Protein AF-A0AA50E2T8-F1 (afdb_monomer_lite)

Secondary structure (DSSP, 8-state):
-GGGT-HHHHHHHTTS---TTHHHHHHHHHHHHHHHTT--HHHHTT--HHHHHHHHHHHHHHHHHHHHHTT-HHHHHHHHHHHHHHHHHHHHHTSTTEEEEEETTEEEEEETTS-TTS-----HHHIIIIIIHHSEEEEEETTEEEEEE------HHHHHHHHHHHSS-EEEETTEEE-HHHHHHHTTTSTHHHHHHHHHHHHHHHSTTGGG-TTSHHHHHHHHHHHHHHHTT-HHHHHHHHHHHHHHHHHHHHHH--

pLDDT: mean 87.33, std 7.83, range [62.88, 97.5]

Foldseek 3Di:
DLQLLPLVVVLVVLPPDDAPCSVVLNVLSVVSVCLLVLNCVVVVVPDDPLRNLLSLLLSLLLNLSNCLVVLVVLVNLLSLLSNLLSLLLVLQVVDDQWDWDDDDPDIDIDGPLDPSPDDDDDLVLCSLPPCQAVQWDWDDDDPDIDIDGDPHQPDPCSVVLNCQAHVQNQDLDPVGGGHSSVCNVCCPVDPVVVVSSVSLQVQQVPDPNRCCPCPRSSNVSSVSSCVSCVSSVSNVVSVVSSVVSVVSSVVSVVSVVD

Radius of gyration: 20.12 Å; chains: 1; bounding box: 50×41×66 Å

Structure (mmCIF, N/CA/C/O backbone):
data_AF-A0AA50E2T8-F1
#
_entry.id   AF-A0AA50E2T8-F1
#
loop_
_atom_site.group_PDB
_atom_site.id
_atom_site.type_symbol
_atom_site.label_atom_id
_atom_site.label_alt_id
_atom_site.label_comp_id
_atom_site.label_asym_id
_atom_site.label_entity_id
_atom_site.label_seq_id
_atom_site.pdbx_PDB_ins_code
_atom_site.Cartn_x
_atom_site.Cartn_y
_atom_site.Cartn_z
_atom_site.occupancy
_atom_site.B_iso_or_equiv
_atom_site.auth_seq_id
_atom_site.auth_comp_id
_atom_site.auth_asym_id
_atom_site.auth_atom_id
_atom_site.pdbx_PDB_model_num
ATOM 1 N N . MET A 1 1 ? 12.833 -5.559 -19.425 1.00 76.12 1 MET A N 1
ATOM 2 C CA . MET A 1 1 ? 13.339 -5.120 -18.103 1.00 76.12 1 MET A CA 1
ATOM 3 C C . MET A 1 1 ? 12.551 -3.951 -17.541 1.00 76.12 1 MET A C 1
ATOM 5 O O . MET A 1 1 ? 11.931 -4.124 -16.504 1.00 76.12 1 MET A O 1
ATOM 9 N N . LEU A 1 2 ? 12.465 -2.813 -18.243 1.00 84.00 2 LEU A N 1
ATOM 10 C CA . LEU A 1 2 ? 11.704 -1.644 -17.766 1.00 84.00 2 LEU A CA 1
ATOM 11 C C . LEU A 1 2 ? 10.212 -1.933 -17.521 1.00 84.00 2 LEU A C 1
ATOM 13 O O . LEU A 1 2 ? 9.651 -1.453 -16.544 1.00 84.00 2 LEU A O 1
ATOM 17 N N . ASP A 1 3 ? 9.580 -2.762 -18.360 1.00 81.88 3 ASP A N 1
ATOM 18 C CA . ASP A 1 3 ? 8.183 -3.192 -18.166 1.00 81.88 3 ASP A CA 1
ATOM 19 C C . ASP A 1 3 ? 7.969 -4.118 -16.968 1.00 81.88 3 ASP A C 1
ATOM 21 O O . ASP A 1 3 ? 6.882 -4.132 -16.395 1.00 81.88 3 ASP A O 1
ATOM 25 N N . LEU A 1 4 ? 9.015 -4.855 -16.587 1.00 82.06 4 LEU A N 1
ATOM 26 C CA . LEU A 1 4 ? 9.057 -5.702 -15.392 1.00 82.06 4 LEU A CA 1
ATOM 27 C C . LEU A 1 4 ? 9.566 -4.930 -14.167 1.00 82.06 4 LEU A C 1
ATOM 29 O O . LEU A 1 4 ? 9.683 -5.502 -13.086 1.00 82.06 4 LEU A O 1
ATOM 33 N N . GLN A 1 5 ? 9.887 -3.645 -14.358 1.00 87.25 5 GLN A N 1
ATOM 34 C CA . GLN A 1 5 ? 10.481 -2.757 -13.369 1.00 87.25 5 GLN A CA 1
ATOM 35 C C . GLN A 1 5 ? 11.765 -3.317 -12.729 1.00 87.25 5 GLN A C 1
ATOM 37 O O . GLN A 1 5 ? 12.056 -3.094 -11.557 1.00 87.25 5 GLN A O 1
ATOM 42 N N . ASP A 1 6 ? 12.540 -4.054 -13.524 1.00 86.12 6 ASP A N 1
ATOM 43 C CA . ASP A 1 6 ? 13.889 -4.495 -13.181 1.00 86.12 6 ASP A CA 1
ATOM 44 C C . ASP A 1 6 ? 14.887 -3.405 -13.595 1.00 86.12 6 ASP A C 1
ATOM 46 O O . ASP A 1 6 ? 15.447 -3.422 -14.697 1.00 86.12 6 ASP A O 1
ATOM 50 N N . PHE A 1 7 ? 15.004 -2.381 -12.747 1.00 89.81 7 PHE A N 1
ATOM 51 C CA . PHE A 1 7 ? 15.829 -1.206 -13.020 1.00 89.81 7 PHE A CA 1
ATOM 52 C C . PHE A 1 7 ? 17.310 -1.451 -12.747 1.00 89.81 7 PHE A C 1
ATOM 54 O O . PHE A 1 7 ? 18.137 -0.932 -13.495 1.00 89.81 7 PHE A O 1
ATOM 61 N N . SER A 1 8 ? 17.647 -2.273 -11.749 1.00 85.56 8 SER A N 1
ATOM 62 C CA . SER A 1 8 ? 19.020 -2.708 -11.489 1.00 85.56 8 SER A CA 1
ATOM 63 C C . SER A 1 8 ? 19.620 -3.417 -12.698 1.00 85.56 8 SER A C 1
ATOM 65 O O . SER A 1 8 ? 20.685 -3.020 -13.168 1.00 85.56 8 SER A O 1
ATOM 67 N N . GLY A 1 9 ? 18.912 -4.394 -13.268 1.00 84.75 9 GLY A N 1
ATOM 68 C CA . GLY A 1 9 ? 19.420 -5.101 -14.433 1.00 84.75 9 GLY A CA 1
ATOM 69 C C . GLY A 1 9 ? 19.368 -4.240 -15.705 1.00 84.75 9 GLY A C 1
ATOM 70 O O . GLY A 1 9 ? 20.274 -4.300 -16.533 1.00 84.75 9 GLY A O 1
ATOM 71 N N . ALA A 1 10 ? 18.367 -3.357 -15.851 1.00 86.75 10 ALA A N 1
ATOM 72 C CA . ALA A 1 10 ? 18.354 -2.397 -16.959 1.00 86.75 10 ALA A CA 1
ATOM 73 C C . ALA A 1 10 ? 19.560 -1.446 -16.891 1.00 86.75 10 ALA A C 1
ATOM 75 O O . ALA A 1 10 ? 20.127 -1.092 -17.921 1.00 86.75 10 ALA A O 1
ATOM 76 N N . ARG A 1 11 ? 19.978 -1.057 -15.681 1.00 86.06 11 ARG A N 1
ATOM 77 C CA . ARG A 1 11 ? 21.158 -0.221 -15.459 1.00 86.06 11 ARG A CA 1
ATOM 78 C C . ARG A 1 11 ? 22.437 -0.943 -15.873 1.00 86.06 11 ARG A C 1
ATOM 80 O O . ARG A 1 11 ? 23.248 -0.318 -16.551 1.00 86.06 11 ARG A O 1
ATOM 87 N N . GLU A 1 12 ? 22.591 -2.219 -15.523 1.00 85.50 12 GLU A N 1
ATOM 88 C CA . GLU A 1 12 ? 23.728 -3.051 -15.950 1.00 85.50 12 GLU A CA 1
ATOM 89 C C . GLU A 1 12 ? 23.822 -3.138 -17.475 1.00 85.50 12 GLU A C 1
ATOM 91 O O . GLU A 1 12 ? 24.867 -2.848 -18.038 1.00 85.50 12 GLU A O 1
ATOM 96 N N . LEU A 1 13 ? 22.715 -3.384 -18.180 1.00 82.94 13 LEU A N 1
ATOM 97 C CA . LEU A 1 13 ? 22.743 -3.405 -19.650 1.00 82.94 13 LEU A CA 1
ATOM 98 C C . LEU A 1 13 ? 23.108 -2.051 -20.284 1.00 82.94 13 LEU A C 1
ATOM 100 O O . LEU A 1 13 ? 23.542 -2.005 -21.431 1.00 82.94 13 LEU A O 1
ATOM 104 N N . THR A 1 14 ? 22.937 -0.948 -19.550 1.00 79.50 14 THR A N 1
ATOM 105 C CA . THR A 1 14 ? 23.297 0.405 -20.006 1.00 79.50 14 THR A CA 1
ATOM 106 C C . THR A 1 14 ? 24.683 0.869 -19.535 1.00 79.50 14 THR A C 1
ATOM 108 O O . THR A 1 14 ? 25.066 2.013 -19.814 1.00 79.50 14 THR A O 1
ATOM 111 N N . SER A 1 15 ? 25.445 0.040 -18.802 1.00 71.38 15 SER A N 1
ATOM 112 C CA . SER A 1 15 ? 26.781 0.403 -18.294 1.00 71.38 15 SER A CA 1
ATOM 113 C C . SER A 1 15 ? 27.840 0.459 -19.395 1.00 71.38 15 SER A C 1
ATOM 115 O O . SER A 1 15 ? 28.727 1.315 -19.341 1.00 71.38 15 SER A O 1
ATOM 117 N N . ASP A 1 16 ? 27.682 -0.369 -20.425 1.00 66.06 16 ASP A N 1
ATOM 118 C CA . ASP A 1 16 ? 28.717 -0.598 -21.442 1.00 66.06 16 ASP A CA 1
ATOM 119 C C . ASP A 1 16 ? 28.392 0.074 -22.785 1.00 66.06 16 ASP A C 1
ATOM 121 O O . ASP A 1 16 ? 29.196 0.086 -23.713 1.00 66.06 16 ASP A O 1
ATOM 125 N N . THR A 1 17 ? 27.212 0.681 -22.894 1.00 65.69 17 THR A N 1
ATOM 126 C CA . THR A 1 17 ? 26.735 1.333 -24.116 1.00 65.69 17 THR A CA 1
ATOM 127 C C . THR A 1 17 ? 26.997 2.839 -24.126 1.00 65.69 17 THR A C 1
ATOM 129 O O . THR A 1 17 ? 26.544 3.567 -23.237 1.00 65.69 17 THR A O 1
ATOM 132 N N . ALA A 1 18 ? 27.663 3.321 -25.178 1.00 63.72 18 ALA A N 1
ATOM 133 C CA . ALA A 1 18 ? 27.900 4.740 -25.434 1.00 63.72 18 ALA A CA 1
ATOM 134 C C . ALA A 1 18 ? 26.710 5.382 -26.176 1.00 63.72 18 ALA A C 1
ATOM 136 O O . ALA A 1 18 ? 26.754 5.585 -27.386 1.00 63.72 18 ALA A O 1
ATOM 137 N N . PHE A 1 19 ? 25.638 5.705 -25.447 1.00 74.25 19 PHE A N 1
ATOM 138 C CA . PHE A 1 19 ? 24.556 6.564 -25.950 1.00 74.25 19 PHE A CA 1
ATOM 139 C C . PHE A 1 19 ? 24.736 7.997 -25.435 1.00 74.25 19 PHE A C 1
ATOM 141 O O . PHE A 1 19 ? 25.175 8.201 -24.300 1.00 74.25 19 PHE A O 1
ATOM 148 N N . SER A 1 20 ? 24.337 8.997 -26.223 1.00 74.56 20 SER A N 1
ATOM 149 C CA . SER A 1 20 ? 24.435 10.426 -25.868 1.00 74.56 20 SER A CA 1
ATOM 150 C C . SER A 1 20 ? 23.719 10.782 -24.555 1.00 74.56 20 SER A C 1
ATOM 152 O O . SER A 1 20 ? 24.146 11.682 -23.836 1.00 74.56 20 SER A O 1
ATOM 154 N N . ASN A 1 21 ? 22.680 10.021 -24.194 1.00 82.00 21 ASN A N 1
ATOM 155 C CA . ASN A 1 21 ? 21.866 10.227 -22.992 1.00 82.00 21 ASN A CA 1
ATOM 156 C C . ASN A 1 21 ? 22.203 9.270 -21.831 1.00 82.00 21 ASN A C 1
ATOM 158 O O . ASN A 1 21 ? 21.451 9.201 -20.855 1.00 82.00 21 ASN A O 1
ATOM 162 N N . ALA A 1 22 ? 23.311 8.522 -21.902 1.00 82.81 22 ALA A N 1
ATOM 163 C CA . ALA A 1 22 ? 23.619 7.454 -20.944 1.00 82.81 22 ALA A CA 1
ATOM 164 C C . ALA A 1 22 ? 23.662 7.932 -19.479 1.00 82.81 22 ALA A C 1
ATOM 166 O O . ALA A 1 22 ? 23.156 7.247 -18.590 1.00 82.81 22 ALA A O 1
ATOM 167 N N . GLN A 1 23 ? 24.209 9.123 -19.207 1.00 85.38 23 GLN A N 1
ATOM 168 C CA . GLN A 1 23 ? 24.274 9.664 -17.844 1.00 85.38 23 GLN A CA 1
ATOM 169 C C . GLN A 1 23 ? 22.881 9.957 -17.263 1.00 85.38 23 GLN A C 1
ATOM 171 O O . GLN A 1 23 ? 22.611 9.617 -16.110 1.00 85.38 23 GLN A O 1
ATOM 176 N N . TYR A 1 24 ? 21.991 10.555 -18.063 1.00 88.31 24 TYR A N 1
ATOM 177 C CA . TYR A 1 24 ? 20.605 10.816 -17.670 1.00 88.31 24 TYR A CA 1
ATOM 178 C C . TYR A 1 24 ? 19.859 9.506 -17.390 1.00 88.31 24 TYR A C 1
ATOM 180 O O . TYR A 1 24 ? 19.285 9.345 -16.313 1.00 88.31 24 TYR A O 1
ATOM 188 N N . ILE A 1 25 ? 19.947 8.540 -18.312 1.00 89.12 25 ILE A N 1
ATOM 189 C CA . ILE A 1 25 ? 19.294 7.230 -18.186 1.00 89.12 25 ILE A CA 1
ATOM 190 C C . ILE A 1 25 ? 19.742 6.524 -16.901 1.00 89.12 25 ILE A C 1
ATOM 192 O O . ILE A 1 25 ? 18.902 6.080 -16.121 1.00 89.12 25 ILE A O 1
ATOM 196 N N . ARG A 1 26 ? 21.050 6.477 -16.621 1.00 87.69 26 ARG A N 1
ATOM 197 C CA . ARG A 1 26 ? 21.583 5.845 -15.401 1.00 87.69 26 ARG A CA 1
ATOM 198 C C . ARG A 1 26 ? 21.097 6.527 -14.125 1.00 87.69 26 ARG A C 1
ATOM 200 O O . ARG A 1 26 ? 20.788 5.840 -13.152 1.00 87.69 26 ARG A O 1
ATOM 207 N N . LYS A 1 27 ? 21.019 7.862 -14.115 1.00 88.94 27 LYS A N 1
ATOM 208 C CA . LYS A 1 27 ? 20.514 8.623 -12.965 1.00 88.94 27 LYS A CA 1
ATOM 209 C C . LYS A 1 27 ? 19.047 8.292 -12.683 1.00 88.94 27 LYS A C 1
ATOM 211 O O . LYS A 1 27 ? 18.705 8.005 -11.537 1.00 88.94 27 LYS A O 1
ATOM 216 N N . GLU A 1 28 ? 18.203 8.281 -13.711 1.00 90.50 28 GLU A N 1
ATOM 217 C CA . GLU A 1 28 ? 16.782 7.964 -13.547 1.00 90.50 28 GLU A CA 1
ATOM 218 C C . GLU A 1 28 ? 16.556 6.489 -13.190 1.00 90.50 28 GLU A C 1
ATOM 220 O O . GLU A 1 28 ? 15.756 6.198 -12.302 1.00 90.50 28 GLU A O 1
ATOM 225 N N . LEU A 1 29 ? 17.311 5.557 -13.783 1.00 91.00 29 LEU A N 1
ATOM 226 C CA . LEU A 1 29 ? 17.267 4.142 -13.397 1.00 91.00 29 LEU A CA 1
ATOM 227 C C . LEU A 1 29 ? 17.648 3.940 -11.928 1.00 91.00 29 LEU A C 1
ATOM 229 O O . LEU A 1 29 ? 16.935 3.242 -11.216 1.00 91.00 29 LEU A O 1
ATOM 233 N N . ASN A 1 30 ? 18.703 4.605 -11.444 1.00 89.19 30 ASN A N 1
ATOM 234 C CA . ASN A 1 30 ? 19.078 4.577 -10.025 1.00 89.19 30 ASN A CA 1
ATOM 235 C C . ASN A 1 30 ? 17.959 5.091 -9.115 1.00 89.19 30 ASN A C 1
ATOM 237 O O . ASN A 1 30 ? 17.724 4.529 -8.047 1.00 89.19 30 ASN A O 1
ATOM 241 N N . LYS A 1 31 ? 17.276 6.164 -9.519 1.00 88.88 31 LYS A N 1
ATOM 242 C CA . LYS A 1 31 ? 16.167 6.728 -8.749 1.00 88.88 31 LYS A CA 1
ATOM 243 C C . LYS A 1 31 ? 14.988 5.754 -8.675 1.00 88.88 31 LYS A C 1
ATOM 245 O O . LYS A 1 31 ? 14.458 5.520 -7.592 1.00 88.88 31 LYS A O 1
ATOM 250 N N . LEU A 1 32 ? 14.591 5.175 -9.808 1.00 90.50 32 LEU A N 1
ATOM 251 C CA . LEU A 1 32 ? 13.479 4.223 -9.877 1.00 90.50 32 LEU A CA 1
ATOM 252 C C . LEU A 1 32 ? 13.782 2.911 -9.134 1.00 90.50 32 LEU A C 1
ATOM 254 O O . LEU A 1 32 ? 12.894 2.367 -8.480 1.00 90.50 32 LEU A O 1
ATOM 258 N N . ASP A 1 33 ? 15.029 2.439 -9.180 1.00 88.31 33 ASP A N 1
ATOM 259 C CA . ASP A 1 33 ? 15.495 1.256 -8.446 1.00 88.31 33 ASP A CA 1
ATOM 260 C C . ASP A 1 33 ? 15.377 1.437 -6.922 1.00 88.31 33 ASP A C 1
ATOM 262 O O . ASP A 1 33 ? 14.824 0.587 -6.215 1.00 88.31 33 ASP A O 1
ATOM 266 N N . LYS A 1 34 ? 15.801 2.603 -6.414 1.00 87.06 34 LYS A N 1
ATOM 267 C CA . LYS A 1 34 ? 15.654 2.967 -4.996 1.00 87.06 34 LYS A CA 1
ATOM 268 C C . LYS A 1 34 ? 14.191 3.061 -4.575 1.00 87.06 34 LYS A C 1
ATOM 270 O O . LYS A 1 34 ? 13.836 2.547 -3.515 1.00 87.06 34 LYS A O 1
ATOM 275 N N . LEU A 1 35 ? 13.344 3.666 -5.414 1.00 87.62 35 LEU A N 1
ATOM 276 C CA . LEU A 1 35 ? 11.904 3.771 -5.168 1.00 87.62 35 LEU A CA 1
ATOM 277 C C . LEU A 1 35 ? 11.258 2.390 -5.024 1.00 87.62 35 LEU A C 1
ATOM 279 O O . LEU A 1 35 ? 10.590 2.142 -4.026 1.00 87.62 35 LEU A O 1
ATOM 283 N N . ILE A 1 36 ? 11.492 1.470 -5.966 1.00 85.25 36 ILE A N 1
ATOM 284 C CA . ILE A 1 36 ? 10.937 0.105 -5.889 1.00 85.25 36 ILE A CA 1
ATOM 285 C C . ILE A 1 36 ? 11.483 -0.680 -4.704 1.00 85.25 36 ILE A C 1
ATOM 287 O O . ILE A 1 36 ? 10.759 -1.468 -4.105 1.00 85.25 36 ILE A O 1
ATOM 291 N N . SER A 1 37 ? 12.724 -0.421 -4.311 1.00 81.25 37 SER A N 1
ATOM 292 C CA . SER A 1 37 ? 13.311 -1.002 -3.103 1.00 81.25 37 SER A CA 1
ATOM 293 C C . SER A 1 37 ? 12.806 -0.345 -1.808 1.00 81.25 37 SER A C 1
ATOM 295 O O . SER A 1 37 ? 13.305 -0.663 -0.731 1.00 81.25 37 SER A O 1
ATOM 297 N N . PHE A 1 38 ? 11.845 0.587 -1.887 1.00 80.12 38 PHE A N 1
ATOM 298 C CA . PHE A 1 38 ? 11.333 1.388 -0.767 1.00 80.12 38 PHE A CA 1
ATOM 299 C C . PHE A 1 38 ? 12.426 2.146 0.008 1.00 80.12 38 PHE A C 1
ATOM 301 O O . PHE A 1 38 ? 12.237 2.533 1.167 1.00 80.12 38 PHE A O 1
ATOM 308 N N . ASN A 1 39 ? 13.562 2.406 -0.643 1.00 79.25 39 ASN A N 1
ATOM 309 C CA . ASN A 1 39 ? 14.670 3.159 -0.085 1.00 79.25 39 ASN A CA 1
ATOM 310 C C . ASN A 1 39 ? 14.476 4.651 -0.374 1.00 79.25 39 ASN A C 1
ATOM 312 O O . ASN A 1 39 ? 14.967 5.192 -1.363 1.00 79.25 39 ASN A O 1
ATOM 316 N N . LEU A 1 40 ? 13.708 5.306 0.496 1.00 74.06 40 LEU A N 1
ATOM 317 C CA . LEU A 1 40 ? 13.336 6.709 0.326 1.00 74.06 40 LEU A CA 1
ATOM 318 C C . LEU A 1 40 ? 14.346 7.698 0.911 1.00 74.06 40 LEU A C 1
ATOM 320 O O . LEU A 1 40 ? 14.105 8.889 0.795 1.00 74.06 40 LEU A O 1
ATOM 324 N N . THR A 1 41 ? 15.440 7.262 1.544 1.00 70.81 41 THR A N 1
ATOM 325 C CA . THR A 1 41 ? 16.343 8.144 2.318 1.00 70.81 41 THR A CA 1
ATOM 326 C C . THR A 1 41 ? 16.791 9.390 1.557 1.00 70.81 41 THR A C 1
ATOM 328 O O . THR A 1 41 ? 16.764 10.479 2.112 1.00 70.81 41 THR A O 1
ATOM 331 N N . GLU A 1 42 ? 17.093 9.262 0.269 1.00 63.41 42 GLU A N 1
ATOM 332 C CA . GLU A 1 42 ? 17.528 10.383 -0.574 1.00 63.41 42 GLU A CA 1
ATOM 333 C C . GLU A 1 42 ? 16.400 11.326 -1.011 1.00 63.41 42 GLU A C 1
ATOM 335 O O . GLU A 1 42 ? 16.670 12.441 -1.437 1.00 63.41 42 GLU A O 1
ATOM 340 N N . ILE A 1 43 ? 15.146 10.883 -0.923 1.00 65.31 43 ILE A N 1
ATOM 341 C CA . ILE A 1 43 ? 13.952 11.662 -1.287 1.00 65.31 43 ILE A CA 1
ATOM 342 C C . ILE A 1 43 ? 13.285 12.230 -0.021 1.00 65.31 43 ILE A C 1
ATOM 344 O O . ILE A 1 43 ? 12.583 13.231 -0.082 1.00 65.31 43 ILE A O 1
ATOM 348 N N . LYS A 1 44 ? 13.530 11.619 1.147 1.00 67.31 44 LYS A N 1
ATOM 349 C CA . LYS A 1 44 ? 12.941 12.004 2.437 1.00 67.31 44 LYS A CA 1
ATOM 350 C C . LYS A 1 44 ? 13.281 13.427 2.864 1.00 67.31 44 LYS A C 1
ATOM 352 O O . LYS A 1 44 ? 12.446 14.055 3.499 1.00 67.31 44 LYS A O 1
ATOM 357 N N . HIS A 1 45 ? 14.481 13.913 2.548 1.00 62.88 45 HIS A N 1
ATOM 358 C CA . HIS A 1 45 ? 14.945 15.224 3.010 1.00 62.88 45 HIS A CA 1
ATOM 359 C C . HIS A 1 45 ? 14.065 16.387 2.529 1.00 62.88 45 HIS A C 1
ATOM 361 O O . HIS A 1 45 ? 13.998 17.402 3.216 1.00 62.88 45 HIS A O 1
ATOM 367 N N . ASP A 1 46 ? 13.345 16.204 1.418 1.00 76.81 46 ASP A N 1
ATOM 368 C CA . ASP A 1 46 ? 12.499 17.234 0.810 1.00 76.81 46 ASP A CA 1
ATOM 369 C C . ASP A 1 46 ? 10.993 16.993 1.026 1.00 76.81 46 ASP A C 1
ATOM 371 O O . ASP A 1 46 ? 10.178 17.736 0.485 1.00 76.81 46 ASP A O 1
ATOM 375 N N . LEU A 1 47 ? 10.603 15.948 1.769 1.00 83.88 47 LEU A N 1
ATOM 376 C CA . LEU A 1 47 ? 9.202 15.544 1.925 1.00 83.88 47 LEU A CA 1
ATOM 377 C C . LEU A 1 47 ? 8.758 15.567 3.388 1.00 83.88 47 LEU A C 1
ATOM 379 O O . LEU A 1 47 ? 9.378 14.944 4.256 1.00 83.88 47 LEU A O 1
ATOM 383 N N . SER A 1 48 ? 7.605 16.185 3.638 1.00 88.06 48 SER A N 1
ATOM 384 C CA . SER A 1 48 ? 6.868 16.029 4.896 1.00 88.06 48 SER A CA 1
ATOM 385 C C . SER A 1 48 ? 6.495 14.561 5.151 1.00 88.06 48 SER A C 1
ATOM 387 O O . SER A 1 48 ? 6.458 13.741 4.229 1.00 88.06 48 SER A O 1
ATOM 389 N N . LEU A 1 49 ? 6.190 14.201 6.404 1.00 87.06 49 LEU A N 1
ATOM 390 C CA . LEU A 1 49 ? 5.782 12.831 6.745 1.00 87.06 49 LEU A CA 1
ATOM 391 C C . LEU A 1 49 ? 4.563 12.376 5.932 1.00 87.06 49 LEU A C 1
ATOM 393 O O . LEU A 1 49 ? 4.565 11.261 5.409 1.00 87.06 49 LEU A O 1
ATOM 397 N N . ASP A 1 50 ? 3.572 13.249 5.752 1.00 88.44 50 ASP A N 1
ATOM 398 C CA . ASP A 1 50 ? 2.397 12.950 4.932 1.00 88.44 50 ASP A CA 1
ATOM 399 C C . ASP A 1 50 ? 2.769 12.675 3.474 1.00 88.44 50 ASP A C 1
ATOM 401 O O . ASP A 1 50 ? 2.311 11.693 2.884 1.00 88.44 50 ASP A O 1
ATOM 405 N N . GLU A 1 51 ? 3.666 13.471 2.893 1.00 90.25 51 GLU A N 1
ATOM 406 C CA . GLU A 1 51 ? 4.148 13.226 1.535 1.00 90.25 51 GLU A CA 1
ATOM 407 C C . GLU A 1 51 ? 4.932 11.917 1.427 1.00 90.25 51 GLU A C 1
ATOM 409 O O . GLU A 1 51 ? 4.758 11.192 0.448 1.00 90.25 51 GLU A O 1
ATOM 414 N N . GLN A 1 52 ? 5.749 11.568 2.426 1.00 89.44 52 GLN A N 1
ATOM 415 C CA . GLN A 1 52 ? 6.458 10.283 2.465 1.00 89.44 52 GLN A CA 1
ATOM 416 C C . GLN A 1 52 ? 5.487 9.096 2.527 1.00 89.44 52 GLN A C 1
ATOM 418 O O . GLN A 1 52 ? 5.734 8.051 1.919 1.00 89.44 52 GLN A O 1
ATOM 423 N N . ILE A 1 53 ? 4.376 9.240 3.248 1.00 90.19 53 ILE A N 1
ATOM 424 C CA . ILE A 1 53 ? 3.329 8.220 3.348 1.00 90.19 53 ILE A CA 1
ATOM 425 C C . ILE A 1 53 ? 2.615 8.046 2.010 1.00 90.19 53 ILE A C 1
ATOM 427 O O . ILE A 1 53 ? 2.483 6.919 1.524 1.00 90.19 53 ILE A O 1
ATOM 431 N N . ILE A 1 54 ? 2.219 9.152 1.380 1.00 93.88 54 ILE A N 1
ATOM 432 C CA . ILE A 1 54 ? 1.608 9.150 0.047 1.00 93.88 54 ILE A CA 1
ATOM 433 C C . ILE A 1 54 ? 2.566 8.523 -0.974 1.00 93.88 54 ILE A C 1
ATOM 435 O O . ILE A 1 54 ? 2.143 7.690 -1.778 1.00 93.88 54 ILE A O 1
ATOM 439 N N . GLU A 1 55 ? 3.860 8.853 -0.910 1.00 93.06 55 GLU A N 1
ATOM 440 C CA . GLU A 1 55 ? 4.906 8.271 -1.756 1.00 93.06 55 GLU A CA 1
ATOM 441 C C . GLU A 1 55 ? 4.961 6.742 -1.588 1.00 93.06 55 GLU A C 1
ATOM 443 O O . GLU A 1 55 ? 4.938 6.006 -2.573 1.00 93.06 55 GLU A O 1
ATOM 448 N N . ARG A 1 56 ? 4.943 6.231 -0.348 1.00 92.62 56 ARG A N 1
ATOM 449 C CA . ARG A 1 56 ? 4.942 4.780 -0.077 1.00 92.62 56 ARG A CA 1
ATOM 450 C C . ARG A 1 56 ? 3.711 4.073 -0.638 1.00 92.62 56 ARG A C 1
ATOM 452 O O . ARG A 1 56 ? 3.847 3.005 -1.234 1.00 92.62 56 ARG A O 1
ATOM 459 N N . ILE A 1 57 ? 2.523 4.653 -0.470 1.00 95.88 57 ILE A N 1
ATOM 460 C CA . ILE A 1 57 ? 1.279 4.095 -1.020 1.00 95.88 57 ILE A CA 1
ATOM 461 C C . ILE A 1 57 ? 1.338 4.090 -2.557 1.00 95.88 57 ILE A C 1
ATOM 463 O O . ILE A 1 57 ? 0.974 3.097 -3.193 1.00 95.88 57 ILE A O 1
ATOM 467 N N . ALA A 1 58 ? 1.839 5.168 -3.164 1.00 95.44 58 ALA A N 1
ATOM 468 C CA . ALA A 1 58 ? 1.989 5.276 -4.611 1.00 95.44 58 ALA A CA 1
ATOM 469 C C . ALA A 1 58 ? 2.971 4.242 -5.171 1.00 95.44 58 ALA A C 1
ATOM 471 O O . ALA A 1 58 ? 2.665 3.591 -6.169 1.00 95.44 58 ALA A O 1
ATOM 472 N N . ILE A 1 59 ? 4.116 4.035 -4.516 1.00 92.88 59 ILE A N 1
ATOM 473 C CA . ILE A 1 59 ? 5.080 3.000 -4.908 1.00 92.88 59 ILE A CA 1
ATOM 474 C C . ILE A 1 59 ? 4.440 1.618 -4.807 1.00 92.88 59 ILE A C 1
ATOM 476 O O . ILE A 1 59 ? 4.599 0.828 -5.734 1.00 92.88 59 ILE A O 1
ATOM 480 N N . ALA A 1 60 ? 3.678 1.317 -3.751 1.00 94.12 60 ALA A N 1
ATOM 481 C CA . ALA A 1 60 ? 2.983 0.034 -3.624 1.00 94.12 60 ALA A CA 1
ATOM 482 C C . ALA A 1 60 ? 2.028 -0.228 -4.801 1.00 94.12 60 ALA A C 1
ATOM 484 O O . ALA A 1 60 ? 2.064 -1.300 -5.405 1.00 94.12 60 ALA A O 1
ATOM 485 N N . LEU A 1 61 ? 1.232 0.774 -5.187 1.00 93.81 61 LEU A N 1
ATOM 486 C CA . LEU A 1 61 ? 0.326 0.675 -6.335 1.00 93.81 61 LEU A CA 1
ATOM 487 C C . LEU A 1 61 ? 1.038 0.640 -7.686 1.00 93.81 61 LEU A C 1
ATOM 489 O O . LEU A 1 61 ? 0.549 0.006 -8.614 1.00 93.81 61 LEU A O 1
ATOM 493 N N . TRP A 1 62 ? 2.151 1.347 -7.837 1.00 92.44 62 TRP A N 1
ATOM 494 C CA . TRP A 1 62 ? 2.890 1.382 -9.095 1.00 92.44 62 TRP A CA 1
ATOM 495 C C . TRP A 1 62 ? 3.728 0.119 -9.312 1.00 92.44 62 TRP A C 1
ATOM 497 O O . TRP A 1 62 ? 3.805 -0.388 -10.432 1.00 92.44 62 TRP A O 1
ATOM 507 N N . SER A 1 63 ? 4.355 -0.389 -8.252 1.00 88.69 63 SER A N 1
ATOM 508 C CA . SER A 1 63 ? 5.254 -1.548 -8.298 1.00 88.69 63 SER A CA 1
ATOM 509 C C . SER A 1 63 ? 4.523 -2.890 -8.360 1.00 88.69 63 SER A C 1
ATOM 511 O O . SER A 1 63 ? 5.139 -3.914 -8.660 1.00 88.69 63 SER A O 1
ATOM 513 N N . GLU A 1 64 ? 3.206 -2.901 -8.115 1.00 87.12 64 GLU A N 1
ATOM 514 C CA . GLU A 1 64 ? 2.394 -4.120 -8.095 1.00 87.12 64 GLU A CA 1
ATOM 515 C C . GLU A 1 64 ? 2.617 -4.984 -9.341 1.00 87.12 64 GLU A C 1
ATOM 517 O O . GLU A 1 64 ? 2.865 -6.184 -9.223 1.00 87.12 64 GLU A O 1
ATOM 522 N N . LYS A 1 6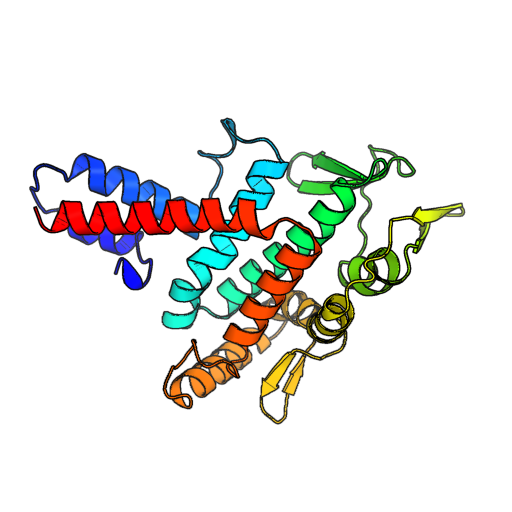5 ? 2.649 -4.368 -10.530 1.00 83.56 65 LYS A N 1
ATOM 523 C CA . LYS A 1 65 ? 2.793 -5.099 -11.789 1.00 83.56 65 LYS A CA 1
ATOM 524 C C . LYS A 1 65 ? 4.126 -5.840 -11.840 1.00 83.56 65 LYS A C 1
ATOM 526 O O . LYS A 1 65 ? 4.151 -7.026 -12.163 1.00 83.56 65 LYS A O 1
ATOM 531 N N . GLY A 1 66 ? 5.220 -5.154 -11.506 1.00 83.75 66 GLY A N 1
ATOM 532 C CA . GLY A 1 66 ? 6.560 -5.727 -11.550 1.00 83.75 66 GLY A CA 1
ATOM 533 C C . GLY A 1 66 ? 6.738 -6.864 -10.550 1.00 83.75 66 GLY A C 1
ATOM 534 O O . GLY A 1 66 ? 7.368 -7.865 -10.879 1.00 83.75 66 GLY A O 1
ATOM 535 N N . TYR A 1 67 ? 6.179 -6.768 -9.341 1.00 84.50 67 TYR A N 1
ATOM 536 C CA . TYR A 1 67 ? 6.265 -7.876 -8.386 1.00 84.50 67 TYR A CA 1
ATOM 537 C C . TYR A 1 67 ? 5.445 -9.093 -8.820 1.00 84.50 67 TYR A C 1
ATOM 539 O O . TYR A 1 67 ? 5.961 -10.211 -8.801 1.00 84.50 67 TYR A O 1
ATOM 547 N N . ARG A 1 68 ? 4.194 -8.878 -9.243 1.00 83.38 68 ARG A N 1
ATOM 548 C CA . ARG A 1 68 ? 3.279 -9.965 -9.615 1.00 83.38 68 ARG A CA 1
ATOM 549 C C . ARG A 1 68 ? 3.743 -10.711 -10.864 1.00 83.38 68 ARG A C 1
ATOM 551 O O . ARG A 1 68 ? 3.685 -11.930 -10.901 1.00 83.38 68 ARG A O 1
ATOM 558 N N . GLN A 1 69 ? 4.278 -10.000 -11.859 1.00 81.88 69 GLN A N 1
ATOM 559 C CA . GLN A 1 69 ? 4.827 -10.630 -13.068 1.00 81.88 69 GLN A CA 1
ATOM 560 C C . GLN A 1 69 ? 6.134 -11.399 -12.825 1.00 81.88 69 GLN A C 1
ATOM 562 O O . GLN A 1 69 ? 6.494 -12.245 -13.637 1.00 81.88 69 GLN A O 1
ATOM 567 N N . ARG A 1 70 ? 6.852 -11.115 -11.730 1.00 82.38 70 ARG A N 1
ATOM 568 C CA . ARG A 1 70 ? 8.094 -11.811 -11.349 1.00 82.38 70 ARG A CA 1
ATOM 569 C C . ARG A 1 70 ? 7.872 -12.911 -10.302 1.00 82.38 70 ARG A C 1
ATOM 571 O O . ARG A 1 70 ? 8.854 -13.404 -9.750 1.00 82.38 70 ARG A O 1
ATOM 578 N N . GLY A 1 71 ? 6.618 -13.233 -9.971 1.00 80.50 71 GLY A N 1
ATOM 579 C CA . GLY A 1 71 ? 6.286 -14.220 -8.936 1.00 80.50 71 GLY A CA 1
ATOM 580 C C . GLY A 1 71 ? 6.779 -13.831 -7.537 1.00 80.50 71 GLY A C 1
ATOM 581 O O . GLY A 1 71 ? 7.027 -14.685 -6.698 1.00 80.50 71 GLY A O 1
ATOM 582 N N . LYS A 1 72 ? 6.989 -12.535 -7.263 1.00 85.38 72 LYS A N 1
ATOM 583 C CA . LYS A 1 72 ? 7.484 -12.038 -5.965 1.00 85.38 72 LYS A CA 1
ATOM 584 C C . LYS A 1 72 ? 6.317 -11.695 -5.036 1.00 85.38 72 LYS A C 1
ATOM 586 O O . LYS A 1 72 ? 6.197 -10.561 -4.562 1.00 85.38 72 LYS A O 1
ATOM 591 N N . TRP A 1 73 ? 5.430 -12.665 -4.821 1.00 87.31 73 TRP A N 1
ATOM 592 C CA . TRP A 1 73 ? 4.143 -12.451 -4.159 1.00 87.31 73 TRP A CA 1
ATOM 593 C C . TRP A 1 73 ? 4.281 -12.111 -2.680 1.00 87.31 73 TRP A C 1
ATOM 595 O O . TRP A 1 73 ? 3.635 -11.162 -2.245 1.00 87.31 73 TRP A O 1
ATOM 605 N N . MET A 1 74 ? 5.156 -12.780 -1.923 1.00 86.88 74 MET A N 1
ATOM 606 C CA . MET A 1 74 ? 5.409 -12.417 -0.521 1.00 86.88 74 MET A CA 1
ATOM 607 C C . MET A 1 74 ? 5.791 -10.935 -0.363 1.00 86.88 74 MET A C 1
ATOM 609 O O . MET A 1 74 ? 5.168 -10.214 0.418 1.00 86.88 74 MET A O 1
ATOM 613 N N . SER A 1 75 ? 6.782 -10.455 -1.125 1.00 85.88 75 SER A N 1
ATOM 614 C CA . SER A 1 75 ? 7.207 -9.048 -1.073 1.00 85.88 75 SER A CA 1
ATOM 615 C C . SER A 1 75 ? 6.065 -8.105 -1.444 1.00 85.88 75 SER A C 1
ATOM 617 O O . SER A 1 75 ? 5.836 -7.109 -0.761 1.00 85.88 75 SER A O 1
ATOM 619 N N . TRP A 1 76 ? 5.305 -8.451 -2.485 1.00 90.25 76 TRP A N 1
ATOM 620 C CA . TRP A 1 76 ? 4.142 -7.678 -2.902 1.00 90.25 76 TRP A CA 1
ATOM 621 C C . TRP A 1 76 ? 3.057 -7.606 -1.822 1.00 90.25 76 TRP A C 1
ATOM 623 O O . TRP A 1 76 ? 2.548 -6.518 -1.554 1.00 90.25 76 TRP A O 1
ATOM 633 N N . ILE A 1 77 ? 2.723 -8.721 -1.165 1.00 90.88 77 ILE A N 1
ATOM 634 C CA . ILE A 1 77 ? 1.716 -8.750 -0.096 1.00 90.88 77 ILE A CA 1
ATOM 635 C C . ILE A 1 77 ? 2.157 -7.860 1.067 1.00 90.88 77 ILE A C 1
ATOM 637 O O . ILE A 1 77 ? 1.353 -7.060 1.544 1.00 90.88 77 ILE A O 1
ATOM 641 N N . THR A 1 78 ? 3.422 -7.941 1.493 1.00 88.50 78 THR A N 1
ATOM 642 C CA . THR A 1 78 ? 3.965 -7.093 2.567 1.00 88.50 78 THR A CA 1
ATOM 643 C C . THR A 1 78 ? 3.862 -5.609 2.214 1.00 88.50 78 THR A C 1
ATOM 645 O O . THR A 1 78 ? 3.387 -4.805 3.020 1.00 88.50 78 THR A O 1
ATOM 648 N N . THR A 1 79 ? 4.230 -5.248 0.986 1.00 90.25 79 THR A N 1
ATOM 649 C CA . THR A 1 79 ? 4.113 -3.882 0.467 1.00 90.25 79 THR A CA 1
ATOM 650 C C . THR A 1 79 ? 2.661 -3.394 0.441 1.00 90.25 79 THR A C 1
ATOM 652 O O . THR A 1 79 ? 2.366 -2.295 0.915 1.00 90.25 79 THR A O 1
ATOM 655 N N . MET A 1 80 ? 1.735 -4.213 -0.062 1.00 93.50 80 MET A N 1
ATOM 656 C CA . MET A 1 80 ? 0.308 -3.886 -0.101 1.00 93.50 80 MET A CA 1
ATOM 657 C C . MET A 1 80 ? -0.282 -3.749 1.302 1.00 93.50 80 MET A C 1
ATOM 659 O O . MET A 1 80 ? -1.053 -2.826 1.552 1.00 93.50 80 MET A O 1
ATOM 663 N N . ALA A 1 81 ? 0.097 -4.628 2.233 1.00 92.00 81 ALA A N 1
ATOM 664 C CA . ALA A 1 81 ? -0.342 -4.562 3.621 1.00 92.00 81 ALA A CA 1
ATOM 665 C C . ALA A 1 81 ? 0.087 -3.242 4.268 1.00 92.00 81 ALA A C 1
ATOM 667 O O . ALA A 1 81 ? -0.754 -2.558 4.842 1.00 92.00 81 ALA A O 1
ATOM 668 N N . GLY A 1 82 ? 1.350 -2.839 4.091 1.00 91.44 82 GLY A N 1
ATOM 669 C CA . GLY A 1 82 ? 1.830 -1.535 4.549 1.00 91.44 82 GLY A CA 1
ATOM 670 C C . GLY A 1 82 ? 1.042 -0.369 3.944 1.00 91.44 82 GLY A C 1
ATOM 671 O O . GLY A 1 82 ? 0.668 0.553 4.663 1.00 91.44 82 GLY A O 1
ATOM 672 N N . ALA A 1 83 ? 0.716 -0.420 2.650 1.00 95.00 83 ALA A N 1
ATOM 673 C CA . ALA A 1 83 ? -0.086 0.619 2.002 1.00 95.00 83 ALA A CA 1
ATOM 674 C C . ALA A 1 83 ? -1.522 0.708 2.552 1.00 95.00 83 ALA A C 1
ATOM 676 O O . ALA A 1 83 ? -2.024 1.813 2.751 1.00 95.00 83 ALA A O 1
ATOM 677 N N . PHE A 1 84 ? -2.170 -0.427 2.844 1.00 95.88 84 PHE A N 1
ATOM 678 C CA . PHE A 1 84 ? -3.482 -0.446 3.502 1.00 95.88 84 PHE A CA 1
ATOM 679 C C . PHE A 1 84 ? -3.441 0.209 4.885 1.00 95.88 84 PHE A C 1
ATOM 681 O O . PHE A 1 84 ? -4.306 1.024 5.207 1.00 95.88 84 PHE A O 1
ATOM 688 N N . GLU A 1 85 ? -2.431 -0.127 5.689 1.00 93.56 85 GLU A N 1
ATOM 689 C CA . GLU A 1 85 ? -2.260 0.438 7.031 1.00 93.56 85 GLU A CA 1
ATOM 690 C C . GLU A 1 85 ? -2.017 1.939 6.987 1.00 93.56 85 GLU A C 1
ATOM 692 O O . GLU A 1 85 ? -2.673 2.698 7.698 1.00 93.56 85 GLU A O 1
ATOM 697 N N . LEU A 1 86 ? -1.113 2.373 6.110 1.00 94.31 86 LEU A N 1
ATOM 698 C CA . LEU A 1 86 ? -0.804 3.780 5.915 1.00 94.31 86 LEU A CA 1
ATOM 699 C C . LEU A 1 86 ? -2.029 4.577 5.459 1.00 94.31 86 LEU A C 1
ATOM 701 O O . LEU A 1 86 ? -2.265 5.657 5.989 1.00 94.31 86 LEU A O 1
ATOM 705 N N . ALA A 1 87 ? -2.844 4.041 4.547 1.00 96.00 87 ALA A N 1
ATOM 706 C CA . ALA A 1 87 ? -4.077 4.696 4.117 1.00 96.00 87 ALA A CA 1
ATOM 707 C C . ALA A 1 87 ? -5.110 4.818 5.255 1.00 96.00 87 ALA A C 1
ATOM 709 O O . ALA A 1 87 ? -5.744 5.863 5.395 1.00 96.00 87 ALA A O 1
ATOM 710 N N . CYS A 1 88 ? -5.258 3.783 6.092 1.00 95.25 88 CYS A N 1
ATOM 711 C CA . CYS A 1 88 ? -6.153 3.823 7.254 1.00 95.25 88 CYS A CA 1
ATOM 712 C C . CYS A 1 88 ? -5.674 4.819 8.320 1.00 95.25 88 CYS A C 1
ATOM 714 O O . CYS A 1 88 ? -6.471 5.583 8.858 1.00 95.25 88 CYS A O 1
ATOM 716 N N . ASN A 1 89 ? -4.374 4.832 8.613 1.00 93.12 89 ASN A N 1
ATOM 717 C CA . ASN A 1 89 ? -3.790 5.750 9.588 1.00 93.12 89 ASN A CA 1
ATOM 718 C C . ASN A 1 89 ? -3.823 7.199 9.091 1.00 93.12 89 ASN A C 1
ATOM 720 O O . ASN A 1 89 ? -4.169 8.091 9.857 1.00 93.12 89 ASN A O 1
ATOM 724 N N . HIS A 1 90 ? -3.540 7.434 7.807 1.00 93.44 90 HIS A N 1
ATOM 725 C CA . HIS A 1 90 ? -3.624 8.772 7.225 1.00 93.44 90 HIS A CA 1
ATOM 726 C C . HIS A 1 90 ? -5.060 9.315 7.260 1.00 93.44 90 HIS A C 1
ATOM 728 O O . HIS A 1 90 ? -5.269 10.498 7.494 1.00 93.44 90 HIS A O 1
ATOM 734 N N . TYR A 1 91 ? -6.080 8.461 7.117 1.00 94.12 91 TYR A N 1
ATOM 735 C CA . TYR A 1 91 ? -7.460 8.900 7.336 1.00 94.12 91 TYR A CA 1
ATOM 736 C C . TYR A 1 91 ? -7.692 9.428 8.760 1.00 94.12 91 TYR A C 1
ATOM 738 O O . TYR A 1 91 ? -8.412 10.410 8.935 1.00 94.12 91 TYR A O 1
ATOM 746 N N . LEU A 1 92 ? -7.081 8.818 9.780 1.00 92.44 92 LEU A N 1
ATOM 747 C CA . LEU A 1 92 ? -7.182 9.325 11.149 1.00 92.44 92 LEU A CA 1
ATOM 748 C C . LEU A 1 92 ? -6.495 10.681 11.297 1.00 92.44 92 LEU A C 1
ATOM 750 O O . LEU A 1 92 ? -7.085 11.554 11.917 1.00 92.44 92 LEU A O 1
ATOM 754 N N . THR A 1 93 ? -5.332 10.899 10.674 1.00 90.62 93 THR A N 1
ATOM 755 C CA . THR A 1 93 ? -4.623 12.193 10.748 1.00 90.62 93 THR A CA 1
ATOM 756 C C . THR A 1 93 ? -5.333 13.339 10.035 1.00 90.62 93 THR A C 1
ATOM 758 O O . THR A 1 93 ? -4.969 14.491 10.228 1.00 90.62 93 THR A O 1
ATOM 761 N N . THR A 1 94 ? -6.374 13.063 9.242 1.00 88.75 94 THR A N 1
ATOM 762 C CA . THR A 1 94 ? -7.284 14.119 8.753 1.00 88.75 94 THR A CA 1
ATOM 763 C C . THR A 1 94 ? -8.256 14.631 9.827 1.00 88.75 94 THR A C 1
ATOM 765 O O . THR A 1 94 ? -9.112 15.464 9.533 1.00 88.75 94 THR A O 1
ATOM 768 N N . GLN A 1 95 ? -8.169 14.113 11.055 1.00 87.50 95 GLN A N 1
ATOM 769 C CA . GLN A 1 95 ? -9.015 14.457 12.195 1.00 87.50 95 GLN A CA 1
ATOM 770 C C . GLN A 1 95 ? -8.155 15.064 13.308 1.00 87.50 95 GLN A C 1
ATOM 772 O O . GLN A 1 95 ? -7.038 14.605 13.538 1.00 87.50 95 GLN A O 1
ATOM 777 N N . ASP A 1 96 ? -8.699 16.055 14.016 1.00 75.12 96 ASP A N 1
ATOM 778 C CA . ASP A 1 96 ? -7.925 16.978 14.862 1.00 75.12 96 ASP A CA 1
ATOM 779 C C . ASP A 1 96 ? -7.108 16.298 15.981 1.00 75.12 96 ASP A C 1
ATOM 781 O O . ASP A 1 96 ? -6.032 16.772 16.332 1.00 75.12 96 ASP A O 1
ATOM 785 N N . ASP A 1 97 ? -7.563 15.152 16.496 1.00 87.56 97 ASP A N 1
ATOM 786 C CA . ASP A 1 97 ? -6.947 14.497 17.660 1.00 87.56 97 ASP A CA 1
ATOM 787 C C . ASP A 1 97 ? -5.775 13.556 17.315 1.00 87.56 97 ASP A C 1
ATOM 789 O O . ASP A 1 97 ? -5.177 12.958 18.218 1.00 87.56 97 ASP A O 1
ATOM 793 N N . TRP A 1 98 ? -5.476 13.341 16.030 1.00 90.00 98 TRP A N 1
ATOM 794 C CA . TRP A 1 98 ? -4.541 12.309 15.570 1.00 90.00 98 TRP A CA 1
ATOM 795 C C . TRP A 1 98 ? -3.394 12.903 14.761 1.00 90.00 98 TRP A C 1
ATOM 797 O O . TRP A 1 98 ? -3.597 13.688 13.841 1.00 90.00 98 TRP A O 1
ATOM 807 N N . PHE A 1 99 ? -2.171 12.469 15.052 1.00 88.69 99 PHE A N 1
ATOM 808 C CA . PHE A 1 99 ? -0.976 13.007 14.405 1.00 88.69 99 PHE A CA 1
ATOM 809 C C . PHE A 1 99 ? 0.087 11.936 14.200 1.00 88.69 99 PHE A C 1
ATOM 811 O O . PHE A 1 99 ? 0.181 10.965 14.951 1.00 88.69 99 PHE A O 1
ATOM 818 N N . TRP A 1 100 ? 0.929 12.124 13.188 1.00 88.06 100 TRP A N 1
ATOM 819 C CA . TRP A 1 100 ? 2.117 11.298 13.022 1.00 88.06 100 TRP A CA 1
ATOM 820 C C . TRP A 1 100 ? 3.146 11.627 14.091 1.00 88.06 100 TRP A C 1
ATOM 822 O O . TRP A 1 100 ? 3.479 12.787 14.331 1.00 88.06 100 TRP A O 1
ATOM 832 N N . GLN A 1 101 ? 3.675 10.583 14.713 1.00 85.81 101 GLN A N 1
ATOM 833 C CA . GLN A 1 101 ? 4.760 10.679 15.663 1.00 85.81 101 GLN A CA 1
ATOM 834 C C . GLN A 1 101 ? 5.960 9.888 15.157 1.00 85.81 101 GLN A C 1
ATOM 836 O O . GLN A 1 101 ? 5.906 8.663 15.017 1.00 85.81 101 GLN A O 1
ATOM 841 N N . GLU A 1 102 ? 7.056 10.601 14.927 1.00 84.44 102 GLU A N 1
ATOM 842 C CA . GLU A 1 102 ? 8.357 10.022 14.623 1.00 84.44 102 GLU A CA 1
ATOM 843 C C . GLU A 1 102 ? 9.181 9.882 15.910 1.00 84.44 102 GLU A C 1
ATOM 845 O O . GLU A 1 102 ? 9.295 10.809 16.713 1.00 84.44 102 GLU A O 1
ATOM 850 N N . LYS A 1 103 ? 9.724 8.685 16.117 1.00 80.56 103 LYS A N 1
ATOM 851 C CA . LYS A 1 103 ? 10.716 8.329 17.137 1.00 80.56 103 LYS A CA 1
ATOM 852 C C . LYS A 1 103 ? 11.865 7.620 16.420 1.00 80.56 103 LYS A C 1
ATOM 854 O O . LYS A 1 103 ? 11.630 7.076 15.348 1.00 80.56 103 LYS A O 1
ATOM 859 N N . GLU A 1 104 ? 13.062 7.591 17.009 1.00 80.94 104 GLU A N 1
ATOM 860 C CA . GLU A 1 104 ? 14.340 7.165 16.390 1.00 80.94 104 GLU A CA 1
ATOM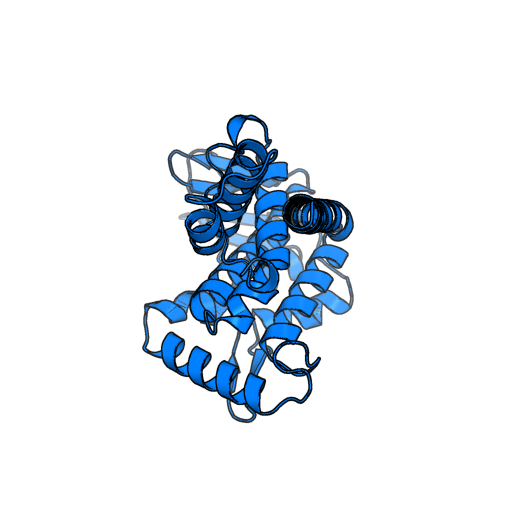 861 C C . GLU A 1 104 ? 14.238 6.247 15.155 1.00 80.94 104 GLU A C 1
ATOM 863 O O . GLU A 1 104 ? 14.713 6.609 14.082 1.00 80.94 104 GLU A O 1
ATOM 868 N N . ILE A 1 105 ? 13.607 5.073 15.292 1.00 78.75 105 ILE A N 1
ATOM 869 C CA . ILE A 1 105 ? 13.455 4.085 14.209 1.00 78.75 105 ILE A CA 1
ATOM 870 C C . ILE A 1 105 ? 11.996 3.805 13.805 1.00 78.75 105 ILE A C 1
ATOM 872 O O . ILE A 1 105 ? 11.746 2.942 12.963 1.00 78.75 105 ILE A O 1
ATOM 876 N N . THR A 1 106 ? 11.016 4.491 14.401 1.00 79.44 106 THR A N 1
ATOM 877 C CA . THR A 1 106 ? 9.583 4.216 14.209 1.00 79.44 106 THR A CA 1
ATOM 878 C C . THR A 1 106 ? 8.787 5.475 13.896 1.00 79.44 106 THR A C 1
ATOM 880 O O . THR A 1 106 ? 8.813 6.432 14.664 1.00 79.44 106 THR A O 1
ATOM 883 N N . VAL A 1 107 ? 7.969 5.418 12.847 1.00 82.44 107 VAL A N 1
ATOM 884 C CA . VAL A 1 107 ? 6.879 6.376 12.618 1.00 82.44 107 VAL A CA 1
ATOM 885 C C . VAL A 1 107 ? 5.568 5.673 12.951 1.00 82.44 107 VAL A C 1
ATOM 887 O O . VAL A 1 107 ? 5.285 4.599 12.421 1.00 82.44 107 VAL A O 1
ATOM 890 N N . SER A 1 108 ? 4.789 6.253 13.857 1.00 83.81 108 SER A N 1
ATOM 891 C CA . SER A 1 108 ? 3.536 5.677 14.352 1.00 83.81 108 SER A CA 1
ATOM 892 C C . SER A 1 108 ? 2.465 6.747 14.515 1.00 83.81 108 SER A C 1
ATOM 894 O O . SER A 1 108 ? 2.760 7.939 14.477 1.00 83.81 108 SER A O 1
ATOM 896 N N . LEU A 1 109 ? 1.216 6.319 14.671 1.00 85.25 109 LEU A N 1
ATOM 897 C CA . LEU A 1 109 ? 0.101 7.223 14.900 1.00 85.25 109 LEU A CA 1
ATOM 898 C C . LEU A 1 109 ? -0.017 7.547 16.398 1.00 85.25 109 LEU A C 1
ATOM 900 O O . LEU A 1 109 ? -0.166 6.640 17.217 1.00 85.25 109 LEU A O 1
ATOM 904 N N . GLY A 1 110 ? 0.040 8.832 16.737 1.00 84.00 110 GLY A N 1
ATOM 905 C CA . GLY A 1 110 ? -0.223 9.370 18.068 1.00 84.00 110 GLY A CA 1
ATOM 906 C C . GLY A 1 110 ? -1.649 9.907 18.199 1.00 84.00 110 GLY A C 1
ATOM 907 O O . GLY A 1 110 ? -2.328 10.169 17.204 1.00 84.00 110 GLY A O 1
ATOM 908 N N . ASN A 1 111 ? -2.097 10.074 19.442 1.00 87.12 111 ASN A N 1
ATOM 909 C CA . ASN A 1 111 ? -3.362 10.720 19.781 1.00 87.12 111 ASN A CA 1
ATOM 910 C C . ASN A 1 111 ? -3.170 11.612 21.012 1.00 87.12 111 ASN A C 1
ATOM 912 O O . ASN A 1 111 ? -2.412 11.246 21.910 1.00 87.12 111 ASN A O 1
ATOM 916 N N . GLU A 1 112 ? -3.857 12.752 21.081 1.00 83.94 112 GLU A N 1
ATOM 917 C CA . GLU A 1 112 ? -3.682 13.730 22.169 1.00 83.94 112 GLU A CA 1
ATOM 918 C C . GLU A 1 112 ? -3.999 13.188 23.571 1.00 83.94 112 GLU A C 1
ATOM 920 O O . GLU A 1 112 ? -3.413 13.628 24.562 1.00 83.94 112 GLU A O 1
ATOM 925 N N . LEU A 1 113 ? -4.890 12.196 23.672 1.00 82.69 113 LEU A N 1
ATOM 926 C CA . LEU A 1 113 ? -5.253 11.565 24.945 1.00 82.69 113 LEU A CA 1
ATOM 927 C C . LEU A 1 113 ? -4.150 10.657 25.502 1.00 82.69 113 LEU A C 1
ATOM 929 O O . LEU A 1 113 ? -4.234 10.195 26.645 1.00 82.69 113 LEU A O 1
ATOM 933 N N . ILE A 1 114 ? -3.128 10.384 24.695 1.00 80.25 114 ILE A N 1
ATOM 934 C CA . ILE A 1 114 ? -2.030 9.487 25.007 1.00 80.25 114 ILE A CA 1
ATOM 935 C C . ILE A 1 114 ? -0.769 10.328 25.143 1.00 80.25 114 ILE A C 1
ATOM 937 O O . ILE A 1 114 ? -0.442 11.145 24.286 1.00 80.25 114 ILE A O 1
ATOM 941 N N . SER A 1 115 ? -0.041 10.128 26.243 1.00 69.88 115 SER A N 1
ATOM 942 C CA . SER A 1 115 ? 1.240 10.806 26.444 1.00 69.88 115 SER A CA 1
ATOM 943 C C . SER A 1 115 ? 2.156 10.565 25.242 1.00 69.88 115 SER A C 1
ATOM 945 O O . SER A 1 115 ? 2.376 9.416 24.859 1.00 69.88 115 SER A O 1
ATOM 947 N N . LYS A 1 116 ? 2.731 11.647 24.700 1.00 69.50 116 LYS A N 1
ATOM 948 C CA . LYS A 1 116 ? 3.697 11.596 23.591 1.00 69.50 116 LYS A CA 1
ATOM 949 C C . LYS A 1 116 ? 4.892 10.687 23.913 1.00 69.50 116 LYS A C 1
ATOM 951 O O . LYS A 1 116 ? 5.462 10.072 23.017 1.00 69.50 116 LYS A O 1
ATOM 956 N N . ASP A 1 117 ? 5.244 10.520 25.182 1.00 66.44 117 ASP A N 1
ATOM 957 C CA . ASP A 1 117 ? 6.371 9.671 25.577 1.00 66.44 117 ASP A CA 1
ATOM 958 C C . ASP A 1 117 ? 6.011 8.179 25.569 1.00 66.44 117 ASP A C 1
ATOM 960 O O . ASP A 1 117 ? 6.880 7.322 25.392 1.00 66.44 117 ASP A O 1
ATOM 964 N N . LYS A 1 118 ? 4.721 7.834 25.661 1.00 70.81 118 LYS A N 1
ATOM 965 C CA . LYS A 1 118 ? 4.273 6.442 25.596 1.00 70.81 118 LYS A CA 1
ATOM 966 C C . LYS A 1 118 ? 4.256 5.944 24.156 1.00 70.81 118 LYS A C 1
ATOM 968 O O . LYS A 1 118 ? 3.842 6.632 23.229 1.00 70.81 118 LYS A O 1
ATOM 973 N N . HIS A 1 119 ? 4.728 4.718 23.954 1.00 66.62 119 HIS A N 1
ATOM 974 C CA . HIS A 1 119 ? 4.417 3.986 22.734 1.00 66.62 119 HIS A CA 1
ATOM 975 C C . HIS A 1 119 ? 3.014 3.420 22.871 1.00 66.62 119 HIS A C 1
ATOM 977 O O . HIS A 1 119 ? 2.756 2.588 23.739 1.00 66.62 119 HIS A O 1
ATOM 983 N N . PHE A 1 120 ? 2.118 3.877 22.010 1.00 74.31 120 PHE A N 1
ATOM 984 C CA . PHE A 1 120 ? 0.795 3.306 21.875 1.00 74.31 120 PHE A CA 1
ATOM 985 C C . PHE A 1 120 ? 0.622 2.749 20.473 1.00 74.31 120 PHE A C 1
ATOM 987 O O . PHE A 1 120 ? 1.062 3.338 19.489 1.00 74.31 120 PHE A O 1
ATOM 994 N N . PHE A 1 121 ? -0.012 1.587 20.399 1.00 78.25 121 PHE A N 1
ATOM 995 C CA . PHE A 1 121 ? -0.263 0.903 19.149 1.00 78.25 121 PHE A CA 1
ATOM 996 C C . PHE A 1 121 ? -1.664 0.306 19.180 1.00 78.25 121 PHE A C 1
ATOM 998 O O . PHE A 1 121 ? -1.986 -0.494 20.059 1.00 78.25 121 PHE A O 1
ATOM 1005 N N . ILE A 1 122 ? -2.483 0.671 18.195 1.00 85.44 122 ILE A N 1
ATOM 1006 C CA . ILE A 1 122 ? -3.731 -0.032 17.907 1.00 85.44 122 ILE A CA 1
ATOM 1007 C C . ILE A 1 122 ? -3.400 -1.105 16.871 1.00 85.44 122 ILE A C 1
ATOM 1009 O O . ILE A 1 122 ? -3.002 -0.754 15.758 1.00 85.44 122 ILE A O 1
ATOM 1013 N N . PRO A 1 123 ? -3.587 -2.401 17.176 1.00 86.88 123 PRO A N 1
ATOM 1014 C CA . PRO A 1 123 ? -3.486 -3.440 16.162 1.00 86.88 123 PRO A CA 1
ATOM 1015 C C . PRO A 1 123 ? -4.387 -3.105 14.977 1.00 86.88 123 PRO A C 1
ATOM 1017 O O . PRO A 1 123 ? -5.565 -2.809 15.179 1.00 86.88 123 PRO A O 1
ATOM 1020 N N . ILE A 1 124 ? -3.866 -3.179 13.748 1.00 88.69 124 ILE A N 1
ATOM 1021 C CA . ILE A 1 124 ? -4.601 -2.695 12.570 1.00 88.69 124 ILE A CA 1
ATOM 1022 C C . ILE A 1 124 ? -6.001 -3.310 12.444 1.00 88.69 124 ILE A C 1
ATOM 1024 O O . ILE A 1 124 ? -6.952 -2.617 12.098 1.00 88.69 124 ILE A O 1
ATOM 1028 N N . GLY A 1 125 ? -6.163 -4.589 12.800 1.00 89.69 125 GLY A N 1
ATOM 1029 C CA . GLY A 1 125 ? -7.473 -5.239 12.812 1.00 89.69 125 GLY A CA 1
ATOM 1030 C C . GLY A 1 125 ? -8.477 -4.500 13.701 1.00 89.69 125 GLY A C 1
ATOM 1031 O O . GLY A 1 125 ? -9.593 -4.241 13.269 1.00 89.69 125 GLY A O 1
ATOM 1032 N N . LYS A 1 126 ? -8.060 -4.063 14.898 1.00 91.31 126 LYS A N 1
ATOM 1033 C CA . LYS A 1 126 ? -8.881 -3.255 15.816 1.00 91.31 126 LYS A CA 1
ATOM 1034 C C . LYS A 1 126 ? -9.078 -1.826 15.327 1.00 91.31 126 LYS A C 1
ATOM 1036 O O . LYS A 1 126 ? -10.160 -1.272 15.507 1.00 91.31 126 LYS A O 1
ATOM 1041 N N . LEU A 1 127 ? -8.076 -1.248 14.673 1.00 92.94 127 LEU A N 1
ATOM 1042 C CA . LEU A 1 127 ? -8.211 0.061 14.044 1.00 92.94 127 LEU A CA 1
ATOM 1043 C C . LEU A 1 127 ? -9.308 0.038 12.970 1.00 92.94 127 LEU A C 1
ATOM 1045 O O . LEU A 1 127 ? -10.188 0.891 12.977 1.00 92.94 127 LEU A O 1
ATOM 1049 N N . VAL A 1 128 ? -9.314 -0.978 12.106 1.00 94.88 128 VAL A N 1
ATOM 1050 C CA . VAL A 1 128 ? -10.305 -1.140 11.033 1.00 94.88 128 VAL A CA 1
ATOM 1051 C C . VAL A 1 128 ? -11.674 -1.559 11.582 1.00 94.88 128 VAL A C 1
ATOM 1053 O O . VAL A 1 128 ? -12.669 -0.883 11.331 1.00 94.88 128 VAL A O 1
ATOM 1056 N N . GLU A 1 129 ? -11.756 -2.648 12.348 1.00 93.88 129 GLU A N 1
ATOM 1057 C CA . GLU A 1 129 ? -13.034 -3.234 12.787 1.00 93.88 129 GLU A CA 1
ATOM 1058 C C . GLU A 1 129 ? -13.721 -2.466 13.914 1.00 93.88 129 GLU A C 1
ATOM 1060 O O . GLU A 1 129 ? -14.935 -2.564 14.057 1.00 93.88 129 GLU A O 1
ATOM 1065 N N . SER A 1 130 ? -12.968 -1.746 14.749 1.00 93.56 130 SER A N 1
ATOM 1066 C CA . SER A 1 130 ? -13.520 -1.041 15.910 1.00 93.56 130 SER A CA 1
ATOM 1067 C C . SER A 1 130 ? -13.479 0.463 15.702 1.00 93.56 130 SER A C 1
ATOM 1069 O O . SER A 1 130 ? -14.530 1.069 15.517 1.00 93.56 130 SER A O 1
ATOM 1071 N N . LEU A 1 131 ? -12.290 1.065 15.646 1.00 94.50 131 LEU A N 1
ATOM 1072 C CA . LEU A 1 131 ? -12.177 2.524 15.618 1.00 94.50 131 LEU A CA 1
ATOM 1073 C C . LEU A 1 131 ? -12.808 3.121 14.351 1.00 94.50 131 LEU A C 1
ATOM 1075 O O . LEU A 1 131 ? -13.763 3.882 14.444 1.00 94.50 131 LEU A O 1
ATOM 1079 N N . LEU A 1 132 ? -12.347 2.724 13.165 1.00 95.69 132 LEU A N 1
ATOM 1080 C CA . LEU A 1 132 ? -12.824 3.284 11.897 1.00 95.69 132 LEU A CA 1
ATOM 1081 C C . LEU A 1 132 ? -14.249 2.847 11.530 1.00 95.69 132 LEU A C 1
ATOM 1083 O O . LEU A 1 132 ? -14.954 3.586 10.843 1.00 95.69 132 LEU A O 1
ATOM 1087 N N . THR A 1 133 ? -14.693 1.674 11.988 1.00 96.12 133 THR A N 1
ATOM 1088 C CA . THR A 1 133 ? -16.045 1.160 11.699 1.00 96.12 133 THR A CA 1
ATOM 1089 C C . THR A 1 133 ? -17.094 1.690 12.677 1.00 96.12 133 THR A C 1
ATOM 1091 O O . THR A 1 133 ? -18.156 2.144 12.250 1.00 96.12 133 THR A O 1
ATOM 1094 N N . SER A 1 134 ? -16.808 1.665 13.979 1.00 94.62 134 SER A N 1
ATOM 1095 C CA . SER A 1 134 ? -17.759 2.049 15.032 1.00 94.62 134 SER A CA 1
ATOM 1096 C C . SER A 1 134 ? -17.592 3.499 15.491 1.00 94.62 134 SER A C 1
ATOM 1098 O O . SER A 1 134 ? -18.522 4.065 16.058 1.00 94.62 134 SER A O 1
ATOM 1100 N N . GLY A 1 135 ? -16.446 4.126 15.211 1.00 94.25 135 GLY A N 1
ATOM 1101 C CA . GLY A 1 135 ? -16.098 5.484 15.645 1.00 94.25 135 GLY A CA 1
ATOM 1102 C C . GLY A 1 135 ? -15.442 5.545 17.025 1.00 94.25 135 GLY A C 1
ATOM 1103 O O . GLY A 1 135 ? -15.128 6.632 17.509 1.00 94.25 135 GLY A O 1
ATOM 1104 N N . GLU A 1 136 ? -15.232 4.397 17.672 1.00 93.75 136 GLU A N 1
ATOM 1105 C CA . GLU A 1 136 ? -14.674 4.327 19.017 1.00 93.75 136 GLU A CA 1
ATOM 1106 C C . GLU A 1 136 ? -13.820 3.078 19.236 1.00 93.75 136 GLU A C 1
ATOM 1108 O O . GLU A 1 136 ? -14.078 1.997 18.701 1.00 93.75 136 GLU A O 1
ATOM 1113 N N . PHE A 1 137 ? -12.786 3.241 20.055 1.00 92.56 137 PHE A N 1
ATOM 1114 C CA . PHE A 1 137 ? -11.950 2.155 20.538 1.00 92.56 137 PHE A CA 1
ATOM 1115 C C . PHE A 1 137 ? -11.532 2.448 21.975 1.00 92.56 137 PHE A C 1
ATOM 1117 O O . PHE A 1 137 ? -10.986 3.510 22.269 1.00 92.56 137 PHE A O 1
ATOM 1124 N N . SER A 1 138 ? -11.795 1.502 22.871 1.00 90.00 138 SER A N 1
ATOM 1125 C CA . SER A 1 138 ? -11.382 1.598 24.265 1.00 90.00 138 SER A CA 1
ATOM 1126 C C . SER A 1 138 ? -10.210 0.664 24.526 1.00 90.00 138 SER A C 1
ATOM 1128 O O . SER A 1 138 ? -10.248 -0.507 24.138 1.00 90.00 138 SER A O 1
ATOM 1130 N N . TYR A 1 139 ? -9.186 1.172 25.206 1.00 86.25 139 TYR A N 1
ATOM 1131 C CA . TYR A 1 139 ? -8.103 0.350 25.725 1.00 86.25 139 TYR A CA 1
ATOM 1132 C C . TYR A 1 139 ? -7.793 0.713 27.175 1.00 86.25 139 TYR A C 1
ATOM 1134 O O . TYR A 1 139 ? -8.026 1.835 27.628 1.00 86.25 139 TYR A O 1
ATOM 1142 N N . LYS A 1 140 ? -7.279 -0.267 27.917 1.00 84.50 140 LYS A N 1
ATOM 1143 C CA . LYS A 1 140 ? -6.836 -0.075 29.297 1.00 84.50 140 LYS A CA 1
ATOM 1144 C C . LYS A 1 140 ? -5.336 0.190 29.319 1.00 84.50 140 LYS A C 1
ATOM 1146 O O . LYS A 1 140 ? -4.567 -0.606 28.785 1.00 84.50 140 LYS A O 1
ATOM 1151 N N . ASP A 1 141 ? -4.946 1.288 29.952 1.00 79.44 141 ASP A N 1
ATOM 1152 C CA . ASP A 1 141 ? -3.565 1.637 30.283 1.00 79.44 141 ASP A CA 1
ATOM 1153 C C . ASP A 1 141 ? -3.441 1.624 31.810 1.00 79.44 141 ASP A C 1
ATOM 1155 O O . ASP A 1 141 ? -3.901 2.546 32.492 1.00 79.44 141 ASP A O 1
ATOM 1159 N N . ASN A 1 142 ? -2.889 0.535 32.354 1.00 81.00 142 ASN A N 1
ATOM 1160 C CA . ASN A 1 142 ? -2.978 0.195 33.777 1.00 81.00 142 ASN A CA 1
ATOM 1161 C C . ASN A 1 142 ? -4.450 0.201 34.249 1.00 81.00 142 ASN A C 1
ATOM 1163 O O . ASN A 1 142 ? -5.278 -0.524 33.693 1.00 81.00 142 ASN A O 1
ATOM 1167 N N . ASP A 1 143 ? -4.792 1.043 35.227 1.00 81.81 143 ASP A N 1
ATOM 1168 C CA . ASP A 1 143 ? -6.147 1.166 35.781 1.00 81.81 143 ASP A CA 1
ATOM 1169 C C . ASP A 1 143 ? -7.014 2.217 35.070 1.00 81.81 143 ASP A C 1
ATOM 1171 O O . ASP A 1 143 ? -8.187 2.394 35.408 1.00 81.81 143 ASP A O 1
ATOM 1175 N N . LYS A 1 144 ? -6.467 2.929 34.076 1.00 83.75 144 LYS A N 1
ATOM 1176 C CA . LYS A 1 144 ? -7.189 3.979 33.353 1.00 83.75 144 LYS A CA 1
ATOM 1177 C C . LYS A 1 144 ? -7.722 3.447 32.027 1.00 83.75 144 LYS A C 1
ATOM 1179 O O . LYS A 1 144 ? -6.967 3.010 31.160 1.00 83.75 144 LYS A O 1
ATOM 1184 N N . GLU A 1 145 ? -9.036 3.527 31.848 1.00 89.00 145 GLU A N 1
ATOM 1185 C CA . GLU A 1 145 ? -9.661 3.333 30.541 1.00 89.00 145 GLU A CA 1
ATOM 1186 C C . GLU A 1 145 ? -9.463 4.599 29.695 1.00 89.00 145 GLU A C 1
ATOM 1188 O O . GLU A 1 145 ? -9.864 5.695 30.096 1.00 89.00 145 GLU A O 1
ATOM 1193 N N . ILE A 1 146 ? -8.843 4.455 28.525 1.00 87.94 146 ILE A N 1
ATOM 1194 C CA . ILE A 1 146 ? -8.698 5.526 27.541 1.00 87.94 146 ILE A CA 1
ATOM 1195 C C . ILE A 1 146 ? -9.609 5.194 26.363 1.00 87.94 146 ILE A C 1
ATOM 1197 O O . ILE A 1 146 ? -9.468 4.159 25.710 1.00 87.94 146 ILE A O 1
ATOM 1201 N N . ARG A 1 147 ? -10.562 6.092 26.102 1.00 90.94 147 ARG A N 1
ATOM 1202 C CA . ARG A 1 147 ? -11.525 5.967 25.006 1.00 90.94 147 ARG A CA 1
ATOM 1203 C C . ARG A 1 147 ? -11.116 6.877 23.865 1.00 90.94 147 ARG A C 1
ATOM 1205 O O . ARG A 1 147 ? -11.255 8.093 23.960 1.00 90.94 147 ARG A O 1
ATOM 1212 N N . LEU A 1 148 ? -10.636 6.264 22.797 1.00 91.38 148 LEU A N 1
ATOM 1213 C CA . LEU A 1 148 ? -10.285 6.937 21.558 1.00 91.38 148 LEU A CA 1
ATOM 1214 C C . LEU A 1 148 ? -11.521 7.040 20.676 1.00 91.38 148 LEU A C 1
ATOM 1216 O O . LEU A 1 148 ? -12.346 6.122 20.636 1.00 91.38 148 LEU A O 1
ATOM 1220 N N . LYS A 1 149 ? -11.638 8.160 19.970 1.00 92.06 149 LYS A N 1
ATOM 1221 C CA . LYS A 1 149 ? -12.759 8.443 19.080 1.00 92.06 149 LYS A CA 1
ATOM 1222 C C . LYS A 1 149 ? -12.257 8.900 17.723 1.00 92.06 149 LYS A C 1
ATOM 1224 O O . LYS A 1 149 ? -11.180 9.481 17.600 1.00 92.06 149 LYS A O 1
ATOM 1229 N N . CYS A 1 150 ? -13.058 8.624 16.707 1.00 93.31 150 CYS A N 1
ATOM 1230 C CA . CYS A 1 150 ? -12.881 9.179 15.378 1.00 93.31 150 CYS A CA 1
ATOM 1231 C C . CYS A 1 150 ? -14.240 9.277 14.678 1.00 93.31 150 CYS A C 1
ATOM 1233 O O . CYS A 1 150 ? -15.229 8.648 15.069 1.00 93.31 150 CYS A O 1
ATOM 1235 N N . ARG A 1 151 ? -14.301 10.033 13.585 1.00 94.12 151 ARG A N 1
ATOM 1236 C CA . ARG A 1 151 ? -15.415 9.928 12.648 1.00 94.12 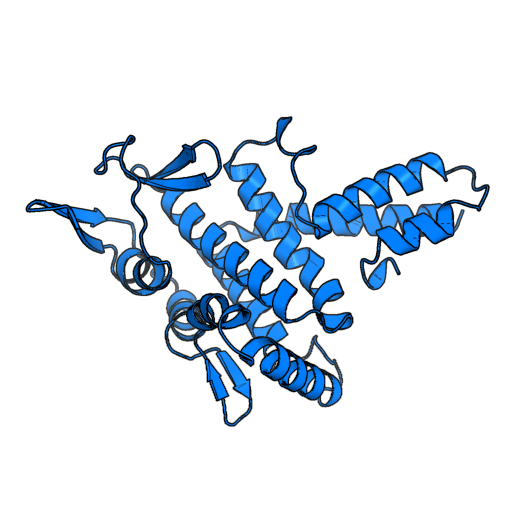151 ARG A CA 1
ATOM 1237 C C . ARG A 1 151 ? -15.396 8.532 12.024 1.00 94.12 151 ARG A C 1
ATOM 1239 O O . ARG A 1 151 ? -14.391 8.124 11.443 1.00 94.12 151 ARG A O 1
ATOM 1246 N N . LYS A 1 152 ? -16.512 7.809 12.138 1.00 94.25 152 LYS A N 1
ATOM 1247 C CA . LYS A 1 152 ? -16.677 6.497 11.503 1.00 94.25 152 LYS A CA 1
ATOM 1248 C C . LYS A 1 152 ? -16.724 6.616 9.980 1.00 94.25 152 LYS A C 1
ATOM 1250 O O . LYS A 1 152 ? -17.338 7.538 9.432 1.00 94.25 152 LYS A O 1
ATOM 1255 N N . ILE A 1 153 ? -16.183 5.621 9.293 1.00 94.75 153 ILE A N 1
ATOM 1256 C CA . ILE A 1 153 ? -16.301 5.493 7.846 1.00 94.75 153 ILE A CA 1
ATOM 1257 C C . ILE A 1 153 ? -17.654 4.852 7.525 1.00 94.75 153 ILE A C 1
ATOM 1259 O O . ILE A 1 153 ? -17.881 3.669 7.755 1.00 94.75 153 ILE A O 1
ATOM 1263 N N . SER A 1 154 ? -18.570 5.647 6.969 1.00 92.00 154 SER A N 1
ATOM 1264 C CA . SER A 1 154 ? -19.928 5.191 6.612 1.00 92.00 154 SER A CA 1
ATOM 1265 C C . SER A 1 154 ? -20.083 4.821 5.131 1.00 92.00 154 SER A C 1
ATOM 1267 O O . SER A 1 154 ? -21.188 4.542 4.673 1.00 92.00 154 SER A O 1
ATOM 1269 N N . HIS A 1 155 ? -18.996 4.848 4.357 1.00 94.19 155 HIS A N 1
ATOM 1270 C CA . HIS A 1 155 ? -19.045 4.614 2.916 1.00 94.19 155 HIS A CA 1
ATOM 1271 C C . HIS A 1 155 ? -19.448 3.158 2.594 1.00 94.19 155 HIS A C 1
ATOM 1273 O O . HIS A 1 155 ? -18.880 2.243 3.187 1.00 94.19 155 HIS A O 1
ATOM 1279 N N . PRO A 1 156 ? -20.335 2.878 1.617 1.00 90.25 156 PRO A N 1
ATOM 1280 C CA . PRO A 1 156 ? -20.808 1.512 1.346 1.00 90.25 156 PRO A CA 1
ATOM 1281 C C . PRO A 1 156 ? -19.693 0.501 1.036 1.00 90.25 156 PRO A C 1
ATOM 1283 O O . PRO A 1 156 ? -19.734 -0.644 1.483 1.00 90.25 156 PRO A O 1
ATOM 1286 N N . LYS A 1 157 ? -18.649 0.934 0.313 1.00 94.69 157 LYS A N 1
ATOM 1287 C CA . LYS A 1 157 ? -17.480 0.088 0.005 1.00 94.69 157 LYS A CA 1
ATOM 1288 C C . LYS A 1 157 ? -16.619 -0.242 1.240 1.00 94.69 157 LYS A C 1
ATOM 1290 O O . LYS A 1 157 ? -15.838 -1.187 1.179 1.00 94.69 157 LYS A O 1
ATOM 1295 N N . TRP A 1 158 ? -16.766 0.482 2.355 1.00 96.25 158 TRP A N 1
ATOM 1296 C CA . TRP A 1 158 ? -15.991 0.244 3.578 1.00 96.25 158 TRP A CA 1
ATOM 1297 C C . TRP A 1 158 ? -16.246 -1.146 4.154 1.00 96.25 158 TRP A C 1
ATOM 1299 O O . TRP A 1 158 ? -15.300 -1.863 4.451 1.00 96.25 158 TRP A O 1
ATOM 1309 N N . LEU A 1 159 ? -17.505 -1.586 4.225 1.00 94.31 159 LEU A N 1
ATOM 1310 C CA . LEU A 1 159 ? -17.829 -2.917 4.749 1.00 94.31 159 LEU A CA 1
ATOM 1311 C C . LEU A 1 159 ? -17.234 -4.038 3.887 1.00 94.31 159 LEU A C 1
ATOM 1313 O O . LEU A 1 159 ? -16.785 -5.052 4.421 1.00 94.31 159 LEU A O 1
ATOM 1317 N N . SER A 1 160 ? -17.164 -3.841 2.565 1.00 95.00 160 SER A N 1
ATOM 1318 C CA . SER A 1 160 ? -16.456 -4.773 1.680 1.00 95.00 160 SER A CA 1
ATOM 1319 C C . SER A 1 160 ? -14.967 -4.832 2.009 1.00 95.00 160 SER A C 1
ATOM 1321 O O . SER A 1 160 ? -14.400 -5.925 2.007 1.00 95.00 160 SER A O 1
ATOM 1323 N N . PHE A 1 161 ? -14.344 -3.685 2.287 1.00 96.75 161 PHE A N 1
ATOM 1324 C CA . PHE A 1 161 ? -12.946 -3.624 2.692 1.00 96.75 161 PHE A CA 1
ATOM 1325 C C . PHE A 1 161 ? -12.726 -4.301 4.049 1.00 96.75 161 PHE A C 1
ATOM 1327 O O . PHE A 1 161 ? -11.850 -5.153 4.154 1.00 96.75 161 PHE A O 1
ATOM 1334 N N . VAL A 1 162 ? -13.556 -4.018 5.058 1.00 96.19 162 VAL A N 1
ATOM 1335 C CA . VAL A 1 162 ? -13.496 -4.674 6.378 1.00 96.19 162 VAL A CA 1
ATOM 1336 C C . VAL A 1 162 ? -13.622 -6.192 6.233 1.00 96.19 162 VAL A C 1
ATOM 1338 O O . VAL A 1 162 ? -12.864 -6.946 6.845 1.00 96.19 162 VAL A O 1
ATOM 1341 N N . TYR A 1 163 ? -14.540 -6.664 5.382 1.00 94.88 163 TYR A N 1
ATOM 1342 C CA . TYR A 1 163 ? -14.701 -8.092 5.131 1.00 94.88 163 TYR A CA 1
ATOM 1343 C C . TYR A 1 163 ? -13.453 -8.717 4.492 1.00 94.88 163 TYR A C 1
ATOM 1345 O O . TYR A 1 163 ? -12.936 -9.723 4.982 1.00 94.88 163 TYR A O 1
ATOM 1353 N N . PHE A 1 164 ? -12.931 -8.093 3.434 1.00 95.31 164 PHE A N 1
ATOM 1354 C CA . PHE A 1 164 ? -11.693 -8.497 2.766 1.00 95.31 164 PHE A CA 1
ATOM 1355 C C . PHE A 1 164 ? -10.490 -8.516 3.721 1.00 95.31 164 PHE A C 1
ATOM 1357 O O . PHE A 1 164 ? -9.753 -9.503 3.796 1.00 95.31 164 PHE A O 1
ATOM 1364 N N . TYR A 1 165 ? -10.302 -7.426 4.458 1.00 94.38 165 TYR A N 1
ATOM 1365 C CA . TYR A 1 165 ? -9.095 -7.163 5.220 1.00 94.38 165 TYR A CA 1
ATOM 1366 C C . TYR A 1 165 ? -9.078 -7.938 6.538 1.00 94.38 165 TYR A C 1
ATOM 1368 O O . TYR A 1 165 ? -8.062 -8.561 6.843 1.00 94.38 165 TYR A O 1
ATOM 1376 N N . CYS A 1 166 ? -10.198 -8.006 7.267 1.00 93.19 166 CYS A N 1
ATOM 1377 C CA . CYS A 1 166 ? -10.252 -8.612 8.603 1.00 93.19 166 CYS A CA 1
ATOM 1378 C C . CYS A 1 166 ? -11.066 -9.917 8.699 1.00 93.19 166 CYS A C 1
ATOM 1380 O O . CYS A 1 166 ? -10.691 -10.800 9.466 1.00 93.19 166 CYS A O 1
ATOM 1382 N N . ASN A 1 167 ? -12.108 -10.121 7.881 1.00 91.44 167 ASN A N 1
ATOM 1383 C CA . ASN A 1 167 ? -13.072 -11.226 8.070 1.00 91.44 167 ASN A CA 1
ATOM 1384 C C . ASN A 1 167 ? -12.979 -12.345 7.029 1.00 91.44 167 ASN A C 1
ATOM 1386 O O . ASN A 1 167 ? -13.984 -12.877 6.556 1.00 91.44 167 ASN A O 1
ATOM 1390 N N . LYS A 1 168 ? -11.756 -12.731 6.673 1.00 90.00 168 LYS A N 1
ATOM 1391 C CA . LYS A 1 168 ? -11.491 -13.809 5.709 1.00 90.00 168 LYS A CA 1
ATOM 1392 C C . LYS A 1 168 ? -12.121 -13.600 4.323 1.00 90.00 168 LYS A C 1
ATOM 1394 O O . LYS A 1 168 ? -12.427 -14.569 3.636 1.00 90.00 168 LYS A O 1
ATOM 1399 N N . GLY A 1 169 ? -12.308 -12.353 3.892 1.00 90.75 169 GLY A N 1
ATOM 1400 C CA . GLY A 1 169 ? -12.898 -12.047 2.590 1.00 90.75 169 GLY A CA 1
ATOM 1401 C C . GLY A 1 169 ? -11.939 -12.167 1.402 1.00 90.75 169 GLY A C 1
ATOM 1402 O O . GLY A 1 169 ? -12.394 -12.134 0.258 1.00 90.75 169 GLY A O 1
ATOM 1403 N N . TRP A 1 170 ? -10.631 -12.333 1.626 1.00 93.88 170 TRP A N 1
ATOM 1404 C CA . TRP A 1 170 ? -9.674 -12.542 0.540 1.00 93.88 170 TRP A CA 1
ATOM 1405 C C . TRP A 1 170 ? -9.662 -14.008 0.097 1.00 93.88 170 TRP A C 1
ATOM 1407 O O . TRP A 1 170 ? -9.035 -14.871 0.714 1.00 93.88 170 TRP A O 1
ATOM 1417 N N . LYS A 1 171 ? -10.392 -14.299 -0.983 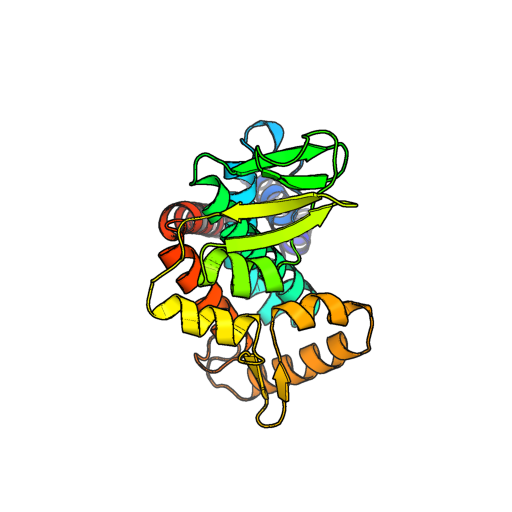1.00 92.38 171 LYS A N 1
ATOM 1418 C CA . LYS A 1 171 ? -10.485 -15.637 -1.583 1.00 92.38 171 LYS A CA 1
ATOM 1419 C C . LYS A 1 171 ? -9.260 -15.912 -2.454 1.00 92.38 171 LYS A C 1
ATOM 1421 O O . LYS A 1 171 ? -9.201 -15.460 -3.594 1.00 92.38 171 LYS A O 1
ATOM 1426 N N . VAL A 1 172 ? -8.292 -16.659 -1.929 1.00 88.19 172 VAL A N 1
ATOM 1427 C CA . VAL A 1 172 ? -7.055 -16.999 -2.660 1.00 88.19 172 VAL A CA 1
ATOM 1428 C C . VAL A 1 172 ? -7.258 -18.242 -3.533 1.00 88.19 172 VAL A C 1
ATOM 1430 O O . VAL A 1 172 ? -6.723 -18.351 -4.634 1.00 88.19 172 VAL A O 1
ATOM 1433 N N . SER A 1 173 ? -8.106 -19.169 -3.084 1.00 85.00 173 SER A N 1
ATOM 1434 C CA . SER A 1 173 ? -8.560 -20.317 -3.873 1.00 85.00 173 SER A CA 1
ATOM 1435 C C . SER A 1 173 ? -9.990 -20.711 -3.495 1.00 85.00 173 SER A C 1
ATOM 1437 O O . SER A 1 173 ? -10.548 -20.201 -2.527 1.00 85.00 173 SER A O 1
ATOM 1439 N N . ASN A 1 174 ? -10.567 -21.685 -4.204 1.00 81.25 174 ASN A N 1
ATOM 1440 C CA . ASN A 1 174 ? -11.908 -22.201 -3.899 1.00 81.25 174 ASN A CA 1
ATOM 1441 C C . ASN A 1 174 ? -12.009 -22.835 -2.499 1.00 81.25 174 ASN A C 1
ATOM 1443 O O . ASN A 1 174 ? -13.107 -22.965 -1.970 1.00 81.25 174 ASN A O 1
ATOM 1447 N N . LYS A 1 175 ? -10.878 -23.244 -1.909 1.00 82.31 175 LYS A N 1
ATOM 1448 C CA . LYS A 1 175 ? -10.809 -23.904 -0.596 1.00 82.31 175 LYS A CA 1
ATOM 1449 C C . LYS A 1 175 ? -10.234 -23.006 0.501 1.00 82.31 175 LYS A C 1
ATOM 1451 O O . LYS A 1 175 ? -10.294 -23.372 1.671 1.00 82.31 175 LYS A O 1
ATOM 1456 N N . HIS A 1 176 ? -9.665 -21.856 0.139 1.00 83.06 176 HIS A N 1
ATOM 1457 C CA . HIS A 1 176 ? -8.911 -21.016 1.065 1.00 83.06 176 HIS A CA 1
ATOM 1458 C C . HIS A 1 176 ? -9.327 -19.553 0.943 1.00 83.06 176 HIS A C 1
ATOM 1460 O O . HIS A 1 176 ? -9.062 -18.898 -0.069 1.00 83.06 176 HIS A O 1
ATOM 1466 N N . SER A 1 177 ? -9.918 -19.053 2.026 1.00 89.56 177 SER A N 1
ATOM 1467 C CA . SER A 1 177 ? -10.224 -17.641 2.223 1.00 89.56 177 SER A CA 1
ATOM 1468 C C . SER A 1 177 ? -9.516 -17.151 3.477 1.00 89.56 177 SER A C 1
ATOM 1470 O O . SER A 1 177 ? -9.572 -17.794 4.530 1.00 89.56 177 SER A O 1
ATOM 1472 N N . LEU A 1 178 ? -8.823 -16.029 3.347 1.00 90.06 178 LEU A N 1
ATOM 1473 C CA . LEU A 1 178 ? -7.925 -15.493 4.357 1.00 90.06 178 LEU A CA 1
ATOM 1474 C C . LEU A 1 178 ? -8.265 -14.039 4.638 1.00 90.06 178 LEU A C 1
ATOM 1476 O O . LEU A 1 178 ? -8.879 -13.351 3.825 1.00 90.06 178 LEU A O 1
ATOM 1480 N N . SER A 1 179 ? -7.923 -13.583 5.836 1.00 89.56 179 SER A N 1
ATOM 1481 C CA . SER A 1 179 ? -7.947 -12.159 6.146 1.00 89.56 179 SER A CA 1
ATOM 1482 C C . SER A 1 179 ? -6.611 -11.588 5.706 1.00 89.56 179 SER A C 1
ATOM 1484 O O . SER A 1 179 ? -5.561 -12.123 6.067 1.00 89.56 179 SER A O 1
ATOM 1486 N N . PHE A 1 180 ? -6.650 -10.519 4.915 1.00 90.62 180 PHE A N 1
ATOM 1487 C CA . PHE A 1 180 ? -5.426 -9.915 4.398 1.00 90.62 180 PHE A CA 1
ATOM 1488 C C . PHE A 1 180 ? -4.517 -9.402 5.530 1.00 90.62 180 PHE A C 1
ATOM 1490 O O . PHE A 1 180 ? -3.298 -9.538 5.445 1.00 90.62 180 PHE A O 1
ATOM 1497 N N . SER A 1 181 ? -5.094 -8.887 6.624 1.00 88.50 181 SER A N 1
ATOM 1498 C CA . SER A 1 181 ? -4.330 -8.437 7.797 1.00 88.50 181 SER A CA 1
ATOM 1499 C C . SER A 1 181 ? -3.616 -9.577 8.532 1.00 88.50 181 SER A C 1
ATOM 1501 O O . SER A 1 181 ? -2.498 -9.386 9.007 1.00 88.50 181 SER A O 1
ATOM 1503 N N . HIS A 1 182 ? -4.209 -10.774 8.579 1.00 83.25 182 HIS A N 1
ATOM 1504 C CA . HIS A 1 182 ? -3.575 -11.956 9.175 1.00 83.25 182 HIS A CA 1
ATOM 1505 C C . HIS A 1 182 ? -2.427 -12.487 8.317 1.00 83.25 182 HIS A C 1
ATOM 1507 O O . HIS A 1 182 ? -1.374 -12.824 8.850 1.00 83.25 182 HIS A O 1
ATOM 1513 N N . VAL A 1 183 ? -2.598 -12.492 6.989 1.00 83.31 183 VAL A N 1
ATOM 1514 C CA . VAL A 1 183 ? -1.570 -12.972 6.054 1.00 83.31 183 VAL A CA 1
ATOM 1515 C C . VAL A 1 183 ? -0.244 -12.265 6.306 1.00 83.31 183 VAL A C 1
ATOM 1517 O O . VAL A 1 183 ? 0.774 -12.936 6.411 1.00 83.31 183 VAL A O 1
ATOM 1520 N N . ARG A 1 184 ? -0.248 -10.937 6.482 1.00 74.69 184 ARG A N 1
ATOM 1521 C CA . ARG A 1 184 ? 0.976 -10.167 6.753 1.00 74.69 184 ARG A CA 1
ATOM 1522 C C . ARG A 1 184 ? 1.779 -10.730 7.929 1.00 74.69 184 ARG A C 1
ATOM 1524 O O . ARG A 1 184 ? 2.998 -10.825 7.837 1.00 74.69 184 ARG A O 1
ATOM 1531 N N . ASN A 1 185 ? 1.102 -11.070 9.021 1.00 71.12 185 ASN A N 1
ATOM 1532 C CA . ASN A 1 185 ? 1.763 -11.550 10.230 1.00 71.12 185 ASN A CA 1
ATOM 1533 C C . ASN A 1 185 ? 2.271 -12.991 10.053 1.00 71.12 185 ASN A C 1
ATOM 1535 O O . ASN A 1 185 ? 3.326 -13.329 10.574 1.00 71.12 185 ASN A O 1
ATOM 1539 N N . ASP A 1 186 ? 1.582 -13.812 9.259 1.00 79.00 186 ASP A N 1
ATOM 1540 C CA . ASP A 1 186 ? 1.906 -15.236 9.111 1.00 79.00 186 ASP A CA 1
ATOM 1541 C C . ASP A 1 186 ? 2.893 -15.544 7.971 1.00 79.00 186 ASP A C 1
ATOM 1543 O O . ASP A 1 186 ? 3.459 -16.642 7.937 1.00 79.00 186 ASP A O 1
ATOM 1547 N N . LEU A 1 187 ? 3.141 -14.586 7.064 1.00 78.00 187 LEU A N 1
ATOM 1548 C CA . LEU A 1 187 ? 4.027 -14.751 5.900 1.00 78.00 187 LEU A CA 1
ATOM 1549 C C . LEU A 1 187 ? 5.443 -15.208 6.273 1.00 78.00 187 LEU A C 1
ATOM 1551 O O . LEU A 1 187 ? 6.015 -16.023 5.557 1.00 78.00 187 LEU A O 1
ATOM 1555 N N . TYR A 1 188 ? 5.997 -14.699 7.377 1.00 64.06 188 TYR A N 1
ATOM 1556 C CA . TYR A 1 188 ? 7.362 -15.018 7.821 1.00 64.06 188 TYR A CA 1
ATOM 1557 C C . TYR A 1 188 ? 7.421 -16.102 8.897 1.00 64.06 188 TYR A C 1
ATOM 1559 O O . TYR A 1 188 ? 8.471 -16.700 9.119 1.00 64.06 188 TYR A O 1
ATOM 1567 N N . HIS A 1 189 ? 6.308 -16.350 9.586 1.00 67.06 189 HIS A N 1
ATOM 1568 C CA . HIS A 1 189 ? 6.258 -17.271 10.721 1.00 67.06 189 HIS A CA 1
ATOM 1569 C C . HIS A 1 189 ? 5.795 -18.678 10.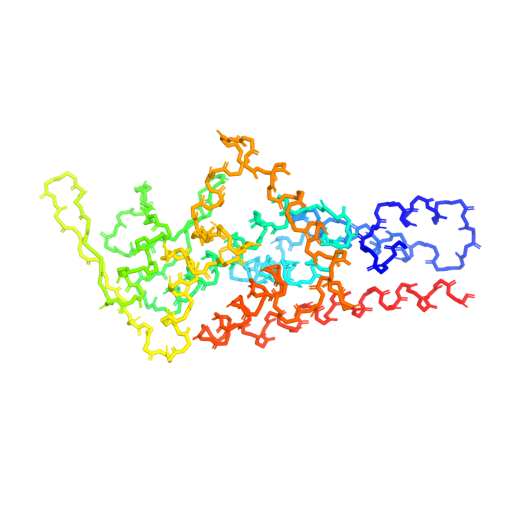328 1.00 67.06 189 HIS A C 1
ATOM 1571 O O . HIS A 1 189 ? 5.691 -19.559 11.180 1.00 67.06 189 HIS A O 1
ATOM 1577 N N . SER A 1 190 ? 5.547 -18.919 9.038 1.00 70.69 190 SER A N 1
ATOM 1578 C CA . SER A 1 190 ? 5.138 -20.221 8.521 1.00 70.69 190 SER A CA 1
ATOM 1579 C C . SER A 1 190 ? 5.550 -20.420 7.057 1.00 70.69 190 SER A C 1
ATOM 1581 O O . SER A 1 190 ? 5.811 -19.460 6.339 1.00 70.69 190 SER A O 1
ATOM 1583 N N . LEU A 1 191 ? 5.508 -21.669 6.569 1.00 75.38 191 LEU A N 1
ATOM 1584 C CA . LEU A 1 191 ? 5.633 -22.012 5.135 1.00 75.38 191 LEU A CA 1
ATOM 1585 C C . LEU A 1 191 ? 4.432 -21.523 4.287 1.00 75.38 191 LEU A C 1
ATOM 1587 O O . LEU A 1 191 ? 4.149 -22.047 3.209 1.00 75.38 191 LEU A O 1
ATOM 1591 N N . MET A 1 192 ? 3.653 -20.571 4.799 1.00 82.06 192 MET A N 1
ATOM 1592 C CA . MET A 1 192 ? 2.499 -19.996 4.122 1.00 82.06 192 MET A CA 1
ATOM 1593 C C . MET A 1 192 ? 2.907 -19.120 2.943 1.00 82.06 192 MET A C 1
ATOM 1595 O O . MET A 1 192 ? 2.170 -19.100 1.964 1.00 82.06 192 MET A O 1
ATOM 1599 N N . GLY A 1 193 ? 4.063 -18.452 3.013 1.00 82.62 193 GLY A N 1
ATOM 1600 C CA . GLY A 1 193 ? 4.619 -17.676 1.904 1.00 82.62 193 GLY A CA 1
ATOM 1601 C C . GLY A 1 193 ? 4.739 -18.500 0.625 1.00 82.62 193 GLY A C 1
ATOM 1602 O O . GLY A 1 193 ? 4.019 -18.243 -0.332 1.00 82.62 193 GLY A O 1
ATOM 1603 N N . ASP A 1 194 ? 5.535 -19.569 0.658 1.00 83.06 194 ASP A N 1
ATOM 1604 C CA . ASP A 1 194 ? 5.751 -20.451 -0.500 1.00 83.06 194 ASP A CA 1
ATOM 1605 C C . ASP A 1 194 ? 4.442 -21.049 -1.040 1.00 83.06 194 ASP A C 1
ATOM 1607 O O . ASP A 1 194 ? 4.236 -21.173 -2.249 1.00 83.06 194 ASP A O 1
ATOM 1611 N N . LYS A 1 195 ? 3.515 -21.405 -0.140 1.00 86.12 195 LYS A N 1
ATOM 1612 C CA . LYS A 1 195 ? 2.194 -21.910 -0.537 1.00 86.12 195 LYS A CA 1
ATOM 1613 C C . LYS A 1 195 ? 1.346 -20.838 -1.215 1.00 86.12 195 LYS A C 1
ATOM 1615 O O . LYS A 1 195 ? 0.641 -21.155 -2.169 1.00 86.12 195 LYS A O 1
ATOM 1620 N N . LEU A 1 196 ? 1.367 -19.602 -0.720 1.00 87.88 196 LEU A N 1
ATOM 1621 C CA . LEU A 1 196 ? 0.651 -18.491 -1.342 1.00 87.88 196 LEU A CA 1
ATOM 1622 C C . LEU A 1 196 ? 1.236 -18.168 -2.711 1.00 87.88 196 LEU A C 1
ATOM 1624 O O . LEU A 1 196 ? 0.457 -18.036 -3.651 1.00 87.88 196 LEU A O 1
ATOM 1628 N N . ASP A 1 197 ? 2.561 -18.113 -2.831 1.00 87.56 197 ASP A N 1
ATOM 1629 C CA . ASP A 1 197 ? 3.255 -17.895 -4.099 1.00 87.56 197 ASP A CA 1
ATOM 1630 C C . ASP A 1 197 ? 2.813 -18.954 -5.124 1.00 87.56 197 ASP A C 1
ATOM 1632 O O . ASP A 1 197 ? 2.262 -18.609 -6.167 1.00 87.56 197 ASP A O 1
ATOM 1636 N N . SER A 1 198 ? 2.875 -20.243 -4.761 1.00 88.44 198 SER A N 1
ATOM 1637 C CA . SER A 1 198 ? 2.424 -21.345 -5.624 1.00 88.44 198 SER A CA 1
ATOM 1638 C C . SER A 1 198 ? 0.947 -21.240 -6.037 1.00 88.44 198 SER A C 1
ATOM 1640 O O . SER A 1 198 ? 0.606 -21.473 -7.201 1.00 88.44 198 SER A O 1
ATOM 1642 N N . ILE A 1 199 ? 0.049 -20.875 -5.112 1.00 90.19 199 ILE A N 1
ATOM 1643 C CA . ILE A 1 199 ? -1.380 -20.705 -5.422 1.00 90.19 199 ILE A CA 1
ATOM 1644 C C . ILE A 1 199 ? -1.592 -19.527 -6.382 1.00 90.19 199 ILE A C 1
ATOM 1646 O O . ILE A 1 199 ? -2.407 -19.629 -7.302 1.00 90.19 199 ILE A O 1
ATOM 1650 N N . LEU A 1 200 ? -0.900 -18.409 -6.164 1.00 91.06 200 LEU A N 1
ATOM 1651 C CA . LEU A 1 200 ? -1.049 -17.190 -6.960 1.00 91.06 200 LEU A CA 1
ATOM 1652 C C . LEU A 1 200 ? -0.425 -17.336 -8.353 1.00 91.06 200 LEU A C 1
ATOM 1654 O O . LEU A 1 200 ? -1.031 -16.892 -9.328 1.00 91.06 200 LEU A O 1
ATOM 1658 N N . ASP A 1 201 ? 0.703 -18.034 -8.471 1.00 90.06 201 ASP A N 1
ATOM 1659 C CA . ASP A 1 201 ? 1.292 -18.406 -9.761 1.00 90.06 201 ASP A CA 1
ATOM 1660 C C . ASP A 1 201 ? 0.350 -19.325 -10.542 1.00 90.06 201 ASP A C 1
ATOM 1662 O O . ASP A 1 201 ? -0.027 -19.012 -11.671 1.00 90.06 201 ASP A O 1
ATOM 1666 N N . SER A 1 202 ? -0.172 -20.376 -9.899 1.00 90.12 202 SER A N 1
ATOM 1667 C CA . SER A 1 202 ? -1.152 -21.276 -10.528 1.00 90.12 202 SER A CA 1
ATOM 1668 C C . SER A 1 202 ? -2.394 -20.517 -11.011 1.00 90.12 202 SER A C 1
ATOM 1670 O O . SER A 1 202 ? -2.933 -20.782 -12.082 1.00 90.12 202 SER A O 1
ATOM 1672 N N . LYS A 1 203 ? -2.880 -19.543 -10.230 1.00 89.44 203 LYS A N 1
ATOM 1673 C CA . LYS A 1 203 ? -4.004 -18.685 -10.636 1.00 89.44 203 LYS A CA 1
ATOM 1674 C C . LYS A 1 203 ? -3.646 -17.778 -11.807 1.00 89.44 203 LYS A C 1
ATOM 1676 O O . LYS A 1 203 ? -4.496 -17.561 -12.665 1.00 89.44 203 LYS A O 1
ATOM 1681 N N . THR A 1 204 ? -2.424 -17.262 -11.840 1.00 89.38 204 THR A N 1
ATOM 1682 C CA . THR A 1 204 ? -1.922 -16.440 -12.943 1.00 89.38 204 THR A CA 1
ATOM 1683 C C . THR A 1 204 ? -1.892 -17.232 -14.245 1.00 89.38 204 THR A C 1
ATOM 1685 O O . THR A 1 204 ? -2.337 -16.720 -15.263 1.00 89.38 204 THR A O 1
ATOM 1688 N N . GLU A 1 205 ? -1.452 -18.488 -14.215 1.00 89.06 205 GLU A N 1
ATOM 1689 C CA . GLU A 1 205 ? -1.426 -19.359 -15.398 1.00 89.06 205 GLU A CA 1
ATOM 1690 C C . GLU A 1 205 ? -2.830 -19.741 -15.895 1.00 89.06 205 GLU A C 1
ATOM 1692 O O . GLU A 1 205 ? -3.053 -19.887 -17.095 1.00 89.06 205 GLU A O 1
ATOM 1697 N N . LEU A 1 206 ? -3.796 -19.885 -14.981 1.00 90.12 206 LEU A N 1
ATOM 1698 C CA . LEU A 1 206 ? -5.167 -20.287 -15.315 1.00 90.12 206 LEU A CA 1
ATOM 1699 C C . LEU A 1 206 ? -6.007 -19.179 -15.963 1.00 90.12 206 LEU A C 1
ATOM 1701 O O . LEU A 1 206 ? -6.994 -19.485 -16.637 1.00 90.12 206 LEU A O 1
ATOM 1705 N N . TYR A 1 207 ? -5.688 -17.905 -15.728 1.00 88.31 207 TYR A N 1
ATOM 1706 C CA . TYR A 1 207 ? -6.484 -16.800 -16.254 1.00 88.31 207 TYR A CA 1
ATOM 1707 C C . TYR A 1 207 ? -5.926 -16.266 -17.584 1.00 88.31 207 TYR A C 1
ATOM 1709 O O . TYR A 1 207 ? -4.733 -15.988 -17.664 1.00 88.31 207 TYR A O 1
ATOM 1717 N N . PRO A 1 208 ? -6.777 -15.995 -18.596 1.00 84.69 208 PRO A N 1
ATOM 1718 C CA . PRO A 1 208 ? -6.331 -15.460 -19.890 1.00 84.69 208 PRO A CA 1
ATOM 1719 C C . PRO A 1 208 ? -5.566 -14.130 -19.794 1.00 84.69 208 PRO A C 1
ATOM 1721 O O . PRO A 1 208 ? -4.578 -13.930 -20.491 1.00 84.69 208 PRO A O 1
ATOM 1724 N N . ASP A 1 209 ? -5.990 -13.245 -18.887 1.00 85.50 209 ASP A N 1
ATOM 1725 C CA . ASP A 1 209 ? -5.344 -11.945 -18.632 1.00 85.50 209 ASP A CA 1
ATOM 1726 C C . ASP A 1 209 ? -4.276 -12.020 -17.523 1.00 85.50 209 ASP A C 1
ATOM 1728 O O . ASP A 1 209 ? -3.825 -10.999 -16.989 1.00 85.50 209 ASP A O 1
ATOM 1732 N N . GLY A 1 210 ? -3.914 -13.240 -17.120 1.00 86.94 210 GLY A N 1
ATOM 1733 C CA . GLY A 1 210 ? -2.991 -13.536 -16.038 1.00 86.94 210 GLY A CA 1
ATOM 1734 C C . GLY A 1 210 ? -3.314 -12.775 -14.756 1.00 86.94 210 GLY A C 1
ATOM 1735 O O . GLY A 1 210 ? -4.440 -12.791 -14.248 1.00 86.94 210 GLY A O 1
ATOM 1736 N N . VAL A 1 211 ? -2.316 -12.050 -14.251 1.00 86.25 211 VAL A N 1
ATOM 1737 C CA . VAL A 1 211 ? -2.429 -11.257 -13.021 1.00 86.25 211 VAL A CA 1
ATOM 1738 C C . VAL A 1 211 ? -3.492 -10.153 -13.117 1.00 86.25 211 VAL A C 1
ATOM 1740 O O . VAL A 1 211 ? -3.999 -9.716 -12.087 1.00 86.25 211 VAL A O 1
ATOM 1743 N N . PHE A 1 212 ? -3.861 -9.687 -14.313 1.00 88.69 212 PHE A N 1
ATOM 1744 C CA . PHE A 1 212 ? -4.819 -8.587 -14.490 1.00 88.69 212 PHE A CA 1
ATOM 1745 C C . PHE A 1 212 ? -6.277 -9.038 -14.513 1.00 88.69 212 PHE A C 1
ATOM 1747 O O . PHE A 1 212 ? -7.173 -8.191 -14.514 1.00 88.69 212 PHE A O 1
ATOM 1754 N N . ASN A 1 213 ? -6.530 -10.348 -14.497 1.00 91.38 213 ASN A N 1
ATOM 1755 C CA . ASN A 1 213 ? -7.886 -10.860 -14.419 1.00 91.38 213 ASN A CA 1
ATOM 1756 C C . ASN A 1 213 ? -8.590 -10.312 -13.166 1.00 91.38 213 ASN A C 1
ATOM 1758 O O . ASN A 1 213 ? -8.035 -10.330 -12.067 1.00 91.38 213 ASN A O 1
ATOM 1762 N N . LYS A 1 214 ? -9.823 -9.821 -13.326 1.00 91.94 214 LYS A N 1
ATOM 1763 C CA . LYS A 1 214 ? -10.601 -9.187 -12.246 1.00 91.94 214 LYS A CA 1
ATOM 1764 C C . LYS A 1 214 ? -10.805 -10.092 -11.022 1.00 91.94 214 LYS A C 1
ATOM 1766 O O . LYS A 1 214 ? -10.910 -9.579 -9.914 1.00 91.94 214 LYS A O 1
ATOM 1771 N N . ASP A 1 215 ? -10.823 -11.408 -11.233 1.00 91.25 215 ASP A N 1
ATOM 1772 C CA . ASP A 1 215 ? -11.029 -12.433 -10.209 1.00 91.25 215 ASP A CA 1
ATOM 1773 C C . ASP A 1 215 ? -9.693 -13.023 -9.713 1.00 91.25 215 ASP A C 1
ATOM 1775 O O . ASP A 1 215 ? -9.668 -13.946 -8.891 1.00 91.25 215 ASP A O 1
ATOM 1779 N N . HIS A 1 216 ? -8.555 -12.503 -10.190 1.00 93.00 216 HIS A N 1
ATOM 1780 C CA . HIS A 1 216 ? -7.247 -12.844 -9.648 1.00 93.00 216 HIS A CA 1
ATOM 1781 C C . HIS A 1 216 ? -7.117 -12.278 -8.223 1.00 93.00 216 HIS A C 1
ATOM 1783 O O . HIS A 1 216 ? -7.303 -11.071 -8.035 1.00 93.00 216 HIS A O 1
ATOM 1789 N N . PRO A 1 217 ? -6.730 -13.075 -7.204 1.00 92.44 217 PRO A N 1
ATOM 1790 C CA . PRO A 1 217 ? -6.669 -12.600 -5.816 1.00 92.44 217 PRO A CA 1
ATOM 1791 C C . PRO A 1 217 ? -5.763 -11.376 -5.634 1.00 92.44 217 PRO A C 1
ATOM 1793 O O . PRO A 1 217 ? -6.054 -10.492 -4.827 1.00 92.44 217 PRO A O 1
ATOM 1796 N N . GLY A 1 218 ? -4.688 -11.302 -6.423 1.00 92.44 218 GLY A N 1
ATOM 1797 C CA . GLY A 1 218 ? -3.818 -10.132 -6.489 1.00 92.44 218 GLY A CA 1
ATOM 1798 C C . GLY A 1 218 ? -4.522 -8.873 -7.013 1.00 92.44 218 GLY A C 1
ATOM 1799 O O . GLY A 1 218 ? -4.373 -7.796 -6.441 1.00 92.44 218 GLY A O 1
ATOM 1800 N N . GLN A 1 219 ? -5.349 -9.011 -8.054 1.00 93.50 219 GLN A N 1
ATOM 1801 C CA . GLN A 1 219 ? -6.098 -7.896 -8.631 1.00 93.50 219 GLN A CA 1
ATOM 1802 C C . GLN A 1 219 ? -7.204 -7.417 -7.686 1.00 93.50 219 GLN A C 1
ATOM 1804 O O . GLN A 1 219 ? -7.409 -6.211 -7.548 1.00 93.50 219 GLN A O 1
ATOM 1809 N N . VAL A 1 220 ? -7.862 -8.344 -6.983 1.00 94.62 220 VAL A N 1
ATOM 1810 C CA . VAL A 1 220 ? -8.842 -8.026 -5.936 1.00 94.62 220 VAL A CA 1
ATOM 1811 C C . VAL A 1 220 ? -8.205 -7.156 -4.850 1.00 94.62 220 VAL A C 1
ATOM 1813 O O . VAL A 1 220 ? -8.773 -6.129 -4.492 1.00 94.62 220 VAL A O 1
ATOM 1816 N N . ALA A 1 221 ? -7.003 -7.489 -4.368 1.00 95.06 221 ALA A N 1
ATOM 1817 C CA . ALA A 1 221 ? -6.318 -6.661 -3.373 1.00 95.06 221 ALA A CA 1
ATOM 1818 C C . ALA A 1 221 ? -5.979 -5.256 -3.908 1.00 95.06 221 ALA A C 1
ATOM 1820 O O . ALA A 1 221 ? -6.179 -4.268 -3.203 1.00 95.06 221 ALA A O 1
ATOM 1821 N N . VAL A 1 222 ? -5.531 -5.134 -5.165 1.00 95.44 222 VAL A N 1
ATOM 1822 C CA . VAL A 1 222 ? -5.298 -3.821 -5.799 1.00 95.44 222 VAL A CA 1
ATOM 1823 C C . VAL A 1 222 ? -6.592 -3.002 -5.854 1.00 95.44 222 VAL A C 1
ATOM 1825 O O . VAL A 1 222 ? -6.586 -1.820 -5.516 1.00 95.44 222 VAL A O 1
ATOM 1828 N N . GLN A 1 223 ? -7.716 -3.613 -6.235 1.00 95.94 223 GLN A N 1
ATOM 1829 C CA . GLN A 1 223 ? -9.021 -2.943 -6.271 1.00 95.94 223 GLN A CA 1
ATOM 1830 C C . GLN A 1 223 ? -9.502 -2.509 -4.880 1.00 95.94 223 GLN A C 1
ATOM 1832 O O . GLN A 1 223 ? -10.084 -1.431 -4.746 1.00 95.94 223 GLN A O 1
ATOM 1837 N N . GLN A 1 224 ? -9.237 -3.313 -3.848 1.00 96.94 224 GLN A N 1
ATOM 1838 C CA . GLN A 1 224 ? -9.535 -2.960 -2.460 1.00 96.94 224 GLN A CA 1
ATOM 1839 C C . GLN A 1 224 ? -8.690 -1.771 -1.998 1.00 96.94 224 GLN A C 1
ATOM 1841 O O . GLN A 1 224 ? -9.236 -0.856 -1.388 1.00 96.94 224 GLN A O 1
ATOM 1846 N N . LEU A 1 225 ? -7.398 -1.716 -2.349 1.00 97.38 225 LEU A N 1
ATOM 1847 C CA . LEU A 1 225 ? -6.556 -0.557 -2.026 1.00 97.38 225 LEU A CA 1
ATOM 1848 C C . LEU A 1 225 ? -7.050 0.697 -2.748 1.00 97.38 225 LEU A C 1
ATOM 1850 O O . LEU A 1 225 ? -7.215 1.729 -2.114 1.00 97.38 225 LEU A O 1
ATOM 1854 N N . ARG A 1 226 ? -7.372 0.609 -4.044 1.00 96.88 226 ARG A N 1
ATOM 1855 C CA . ARG A 1 226 ? -7.961 1.741 -4.783 1.00 96.88 226 ARG A CA 1
ATOM 1856 C C . ARG A 1 226 ? -9.256 2.231 -4.140 1.00 96.88 226 ARG A C 1
ATOM 1858 O O . ARG A 1 226 ? -9.399 3.423 -3.907 1.00 96.88 226 ARG A O 1
ATOM 1865 N N . SER A 1 227 ? -10.155 1.310 -3.793 1.00 96.81 227 SER A N 1
ATOM 1866 C CA . SER A 1 227 ? -11.414 1.642 -3.118 1.00 96.81 227 SER A CA 1
ATOM 1867 C C . SER A 1 227 ? -11.175 2.300 -1.760 1.00 96.81 227 SER A C 1
ATOM 1869 O O . SER A 1 227 ? -11.876 3.242 -1.415 1.00 96.81 227 SER A O 1
ATOM 1871 N N . LEU A 1 228 ? -10.180 1.838 -0.998 1.00 97.50 228 LEU A N 1
ATOM 1872 C CA . LEU A 1 228 ? -9.796 2.468 0.261 1.00 97.50 228 LEU A CA 1
ATOM 1873 C C . LEU A 1 228 ? -9.299 3.900 0.038 1.00 97.50 228 LEU A C 1
ATOM 1875 O O . LEU A 1 228 ? -9.746 4.797 0.736 1.00 97.50 228 LEU A O 1
ATOM 1879 N N . LEU A 1 229 ? -8.436 4.130 -0.953 1.00 97.38 229 LEU A N 1
ATOM 1880 C CA . LEU A 1 229 ? -7.928 5.471 -1.258 1.00 97.38 229 LEU A CA 1
ATOM 1881 C C . LEU A 1 229 ? -9.018 6.427 -1.754 1.00 97.38 229 LEU A C 1
ATOM 1883 O O . LEU A 1 229 ? -8.926 7.624 -1.507 1.00 97.38 229 LEU A O 1
ATOM 1887 N N . GLU A 1 230 ? -10.046 5.922 -2.439 1.00 96.44 230 GLU A N 1
ATOM 1888 C CA . GLU A 1 230 ? -11.249 6.704 -2.755 1.00 96.44 230 GLU A CA 1
ATOM 1889 C C . GLU A 1 230 ? -12.002 7.082 -1.472 1.00 96.44 230 GLU A C 1
ATOM 1891 O O . GLU A 1 230 ? -12.342 8.243 -1.278 1.00 96.44 230 GLU A O 1
ATOM 1896 N N . ILE A 1 231 ? -12.223 6.118 -0.569 1.00 95.50 231 ILE A N 1
ATOM 1897 C CA . ILE A 1 231 ? -12.915 6.337 0.713 1.00 95.50 231 ILE A CA 1
ATOM 1898 C C . ILE A 1 231 ? -12.176 7.359 1.587 1.00 95.50 231 ILE A C 1
ATOM 1900 O O . ILE A 1 231 ? -12.816 8.146 2.283 1.00 95.50 231 ILE A O 1
ATOM 1904 N N . THR A 1 232 ? -10.843 7.334 1.571 1.00 93.50 232 THR A N 1
ATOM 1905 C CA . THR A 1 232 ? -9.994 8.206 2.390 1.00 93.50 232 THR A CA 1
ATOM 1906 C C . THR A 1 232 ? -9.558 9.485 1.674 1.00 93.50 232 THR A C 1
ATOM 1908 O O . THR A 1 232 ? -8.739 10.218 2.217 1.00 93.50 232 THR A O 1
ATOM 1911 N N . ASN A 1 233 ? -10.101 9.778 0.484 1.00 94.31 233 ASN A N 1
ATOM 1912 C CA . ASN A 1 233 ? -9.760 10.948 -0.340 1.00 94.31 233 ASN A CA 1
ATOM 1913 C C . ASN A 1 233 ? -8.263 11.075 -0.695 1.00 94.31 233 ASN A C 1
ATOM 1915 O O . ASN A 1 233 ? -7.766 12.171 -0.936 1.00 94.31 233 ASN A O 1
ATOM 1919 N N . LEU A 1 234 ? -7.538 9.958 -0.765 1.00 95.75 234 LEU A N 1
ATOM 1920 C CA . LEU A 1 234 ? -6.120 9.921 -1.140 1.00 95.75 234 LEU A CA 1
ATOM 1921 C C . LEU A 1 234 ? -5.883 9.587 -2.614 1.00 95.75 234 LEU A C 1
ATOM 1923 O O . LEU A 1 234 ? -4.760 9.722 -3.102 1.00 95.75 234 LEU A O 1
ATOM 1927 N N . TRP A 1 235 ? -6.910 9.104 -3.320 1.00 96.81 235 TRP A N 1
ATOM 1928 C CA . TRP A 1 235 ? -6.747 8.542 -4.660 1.00 96.81 235 TRP A CA 1
ATOM 1929 C C . TRP A 1 235 ? -6.073 9.502 -5.642 1.00 96.81 235 TRP A C 1
ATOM 1931 O O . TRP A 1 235 ? -5.143 9.090 -6.331 1.00 96.81 235 TRP A O 1
ATOM 1941 N N . GLU A 1 236 ? -6.510 10.760 -5.708 1.00 96.62 236 GLU A N 1
ATOM 1942 C CA . GLU A 1 236 ? -5.982 11.727 -6.675 1.00 96.62 236 GLU A CA 1
ATOM 1943 C C . GLU A 1 236 ? -4.487 11.972 -6.457 1.00 96.62 236 GLU A C 1
ATOM 1945 O O . GLU A 1 236 ? -3.687 11.720 -7.362 1.00 96.62 236 GLU A O 1
ATOM 1950 N N . THR A 1 237 ? -4.096 12.330 -5.233 1.00 96.38 237 THR A N 1
ATOM 1951 C CA . THR A 1 237 ? -2.703 12.616 -4.866 1.00 96.38 237 THR A CA 1
ATOM 1952 C C . THR A 1 237 ? -1.791 11.406 -5.069 1.00 96.38 237 THR A C 1
ATOM 1954 O O . THR A 1 237 ? -0.688 11.521 -5.609 1.00 96.38 237 THR A O 1
ATOM 1957 N N . VAL A 1 238 ? -2.256 10.210 -4.696 1.00 97.38 238 VAL A N 1
ATOM 1958 C CA . VAL A 1 238 ? -1.509 8.964 -4.914 1.00 97.38 238 VAL A CA 1
ATOM 1959 C C . VAL A 1 238 ? -1.370 8.663 -6.411 1.00 97.38 238 VAL A C 1
ATOM 1961 O O . VAL A 1 238 ? -0.287 8.314 -6.884 1.00 97.38 238 VAL A O 1
ATOM 1964 N N . ASN A 1 239 ? -2.442 8.819 -7.187 1.00 96.88 239 ASN A N 1
ATOM 1965 C CA . ASN A 1 239 ? -2.447 8.539 -8.620 1.00 96.88 239 ASN A CA 1
ATOM 1966 C C . ASN A 1 239 ? -1.548 9.508 -9.406 1.00 96.88 239 ASN A C 1
ATOM 1968 O O . ASN A 1 239 ? -0.909 9.107 -10.377 1.00 96.88 239 ASN A O 1
ATOM 1972 N N . GLU A 1 240 ? -1.436 10.767 -8.984 1.00 96.75 240 GLU A N 1
ATOM 1973 C CA . GLU A 1 240 ? -0.469 11.708 -9.556 1.00 96.75 240 GLU A CA 1
ATOM 1974 C C . GLU A 1 240 ? 0.976 11.233 -9.386 1.00 96.75 240 GLU A C 1
ATOM 1976 O O . GLU A 1 240 ? 1.760 11.277 -10.338 1.00 96.75 240 GLU A O 1
ATOM 1981 N N . LYS A 1 241 ? 1.333 10.721 -8.203 1.00 95.06 241 LYS A N 1
ATOM 1982 C CA . LYS A 1 241 ? 2.658 10.134 -7.952 1.00 95.06 241 LYS A CA 1
ATOM 1983 C C . LYS A 1 241 ? 2.892 8.892 -8.816 1.00 95.06 241 LYS A C 1
ATOM 1985 O O . LYS A 1 241 ? 3.922 8.803 -9.482 1.00 95.06 241 LYS A O 1
ATOM 1990 N N . VAL A 1 242 ? 1.905 7.997 -8.914 1.00 95.31 242 VAL A N 1
ATOM 1991 C CA . VAL A 1 242 ? 1.964 6.826 -9.813 1.00 95.31 242 VAL A CA 1
ATOM 1992 C C . VAL A 1 242 ? 2.220 7.249 -11.265 1.00 95.31 242 VAL A C 1
ATOM 1994 O O . VAL A 1 242 ? 3.100 6.693 -11.927 1.00 95.31 242 VAL A O 1
ATOM 1997 N N . LYS A 1 243 ? 1.504 8.267 -11.761 1.00 95.88 243 LYS A N 1
ATOM 1998 C CA . LYS A 1 243 ? 1.697 8.813 -13.114 1.00 95.88 243 LYS A CA 1
ATOM 1999 C C . LYS A 1 243 ? 3.099 9.387 -13.311 1.00 95.88 243 LYS A C 1
ATOM 2001 O O . LYS A 1 243 ? 3.674 9.184 -14.379 1.00 95.88 243 LYS A O 1
ATOM 2006 N N . LYS A 1 244 ? 3.680 10.049 -12.302 1.00 93.88 244 LYS A N 1
ATOM 2007 C CA . LYS A 1 244 ? 5.067 10.549 -12.362 1.00 93.88 244 LYS A CA 1
ATOM 2008 C C . LYS A 1 244 ? 6.067 9.411 -12.577 1.00 93.88 244 LYS A C 1
ATOM 2010 O O . LYS A 1 244 ? 6.945 9.541 -13.427 1.00 93.88 244 LYS A O 1
ATOM 2015 N N . TYR A 1 245 ? 5.914 8.278 -11.891 1.00 93.19 245 TYR A N 1
ATOM 2016 C CA . TYR A 1 245 ? 6.800 7.126 -12.104 1.00 93.19 245 TYR A CA 1
ATOM 2017 C C . TYR A 1 245 ? 6.604 6.483 -13.479 1.00 93.19 245 TYR A C 1
ATOM 2019 O O . TYR A 1 245 ? 7.572 6.131 -14.152 1.00 93.19 245 TYR A O 1
ATOM 2027 N N . GLN A 1 246 ? 5.355 6.360 -13.935 1.00 93.75 246 GLN A N 1
ATOM 2028 C CA . GLN A 1 246 ? 5.052 5.856 -15.278 1.00 93.75 246 GLN A CA 1
ATOM 2029 C C . GLN A 1 246 ? 5.647 6.751 -16.371 1.00 93.75 246 GLN A C 1
ATOM 2031 O O . GLN A 1 246 ? 6.184 6.243 -17.356 1.00 93.75 246 GLN A O 1
ATOM 2036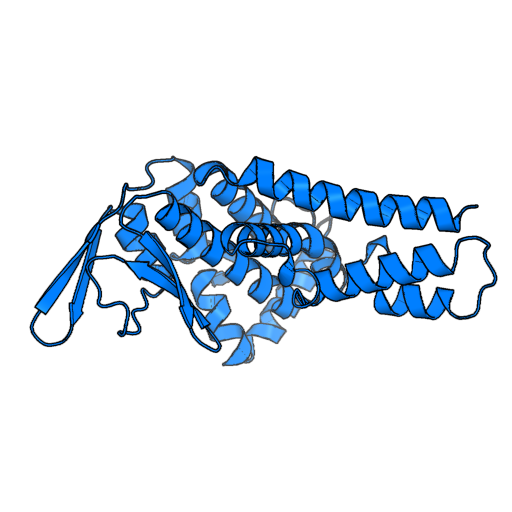 N N . PHE A 1 247 ? 5.576 8.070 -16.186 1.00 94.25 247 PHE A N 1
ATOM 2037 C CA . PHE A 1 247 ? 6.202 9.037 -17.076 1.00 94.25 247 PHE A CA 1
ATOM 2038 C C . PHE A 1 247 ? 7.725 8.883 -17.079 1.00 94.25 247 PHE A C 1
ATOM 2040 O O . PHE A 1 247 ? 8.300 8.765 -18.152 1.00 94.25 247 PHE A O 1
ATOM 2047 N N . ALA A 1 248 ? 8.370 8.777 -15.912 1.00 91.88 248 ALA A N 1
ATOM 2048 C CA . ALA A 1 248 ? 9.816 8.564 -15.826 1.00 91.88 248 ALA A CA 1
ATOM 2049 C C . ALA A 1 248 ? 10.269 7.302 -16.587 1.00 91.88 248 ALA A C 1
ATOM 2051 O O . ALA A 1 248 ? 11.208 7.356 -17.378 1.00 91.88 248 ALA A O 1
ATOM 2052 N N . VAL A 1 249 ? 9.550 6.182 -16.434 1.00 92.94 249 VAL A N 1
ATOM 2053 C CA . VAL A 1 249 ? 9.821 4.952 -17.202 1.00 92.94 249 VAL A CA 1
ATOM 2054 C C . VAL A 1 249 ? 9.669 5.184 -18.707 1.00 92.94 249 VAL A C 1
ATOM 2056 O O . VAL A 1 249 ? 10.491 4.704 -19.488 1.00 92.94 249 VAL A O 1
ATOM 2059 N N . ARG A 1 250 ? 8.630 5.913 -19.133 1.00 93.31 250 ARG A N 1
ATOM 2060 C CA . ARG A 1 250 ? 8.410 6.236 -20.548 1.00 93.31 250 ARG A CA 1
ATOM 2061 C C . ARG A 1 250 ? 9.537 7.103 -21.110 1.00 93.31 250 ARG A C 1
ATOM 2063 O O . ARG A 1 250 ? 10.064 6.767 -22.163 1.00 93.31 250 ARG A O 1
ATOM 2070 N N . SER A 1 251 ? 9.955 8.136 -20.385 1.00 92.19 251 SER A N 1
ATOM 2071 C CA . SER A 1 251 ? 11.053 9.019 -20.789 1.00 92.19 251 SER A CA 1
ATOM 2072 C C . SER A 1 251 ? 12.367 8.259 -20.967 1.00 92.19 251 SER A C 1
ATOM 2074 O O . SER A 1 251 ? 13.093 8.510 -21.925 1.00 92.19 251 SER A O 1
ATOM 2076 N N . ILE A 1 252 ? 12.655 7.275 -20.104 1.00 91.06 252 ILE A N 1
ATOM 2077 C CA . ILE A 1 252 ? 13.821 6.394 -20.276 1.00 91.06 252 ILE A CA 1
ATOM 2078 C C . ILE A 1 252 ? 13.694 5.565 -21.560 1.00 91.06 252 ILE A C 1
ATOM 2080 O O . ILE A 1 252 ? 14.650 5.482 -22.325 1.00 91.06 252 ILE A O 1
ATOM 2084 N N . LYS A 1 253 ? 12.523 4.965 -21.823 1.00 90.69 253 LYS A N 1
ATOM 2085 C CA . LYS A 1 253 ? 12.296 4.188 -23.055 1.00 90.69 253 LYS A CA 1
ATOM 2086 C C . LYS A 1 253 ? 12.496 5.035 -24.309 1.00 90.69 253 LYS A C 1
ATOM 2088 O O . LYS A 1 253 ? 13.148 4.587 -25.240 1.00 90.69 253 LYS A O 1
ATOM 2093 N N . GLU A 1 254 ? 11.961 6.251 -24.325 1.00 89.88 254 GLU A N 1
ATOM 2094 C CA . GLU A 1 254 ? 12.124 7.181 -25.445 1.00 89.88 254 GLU A CA 1
ATOM 2095 C C . GLU A 1 254 ? 13.583 7.617 -25.621 1.00 89.88 254 GLU A C 1
ATOM 2097 O O . GLU A 1 254 ? 14.054 7.731 -26.750 1.00 89.88 254 GLU A O 1
ATOM 2102 N N . ALA A 1 255 ? 14.314 7.824 -24.522 1.00 87.00 255 ALA A N 1
ATOM 2103 C CA . ALA A 1 255 ? 15.731 8.173 -24.557 1.00 87.00 255 ALA A CA 1
ATOM 2104 C C . ALA A 1 255 ? 16.634 7.022 -25.034 1.00 87.00 255 ALA A C 1
ATOM 2106 O O . ALA A 1 255 ? 17.707 7.302 -25.553 1.00 87.00 255 ALA A O 1
ATOM 2107 N N . LEU A 1 256 ? 16.213 5.761 -24.866 1.00 83.56 256 LEU A N 1
ATOM 2108 C CA . LEU A 1 256 ? 16.918 4.571 -25.367 1.00 83.56 256 LEU A CA 1
ATOM 2109 C C . LEU A 1 256 ? 16.707 4.320 -26.869 1.00 83.56 256 LEU A C 1
ATOM 2111 O O . LEU A 1 256 ? 17.467 3.565 -27.467 1.00 83.56 256 LEU A O 1
ATOM 2115 N N . LEU A 1 257 ? 15.664 4.902 -27.469 1.00 80.38 257 LEU A N 1
ATOM 2116 C CA . LEU A 1 257 ? 15.349 4.763 -28.898 1.00 80.38 257 LEU A CA 1
ATOM 2117 C C . LEU A 1 257 ? 16.001 5.850 -29.772 1.00 80.38 257 LEU A C 1
ATOM 2119 O O . LEU A 1 257 ? 15.831 5.822 -30.990 1.00 80.38 257 LEU A O 1
ATOM 2123 N N . LYS A 1 258 ? 16.687 6.817 -29.156 1.00 67.50 258 LYS A N 1
ATOM 2124 C CA . LYS A 1 258 ? 17.383 7.934 -29.807 1.00 67.50 258 LYS A CA 1
ATOM 2125 C C . LYS A 1 258 ? 18.888 7.732 -29.736 1.00 67.50 258 LYS A C 1
ATOM 2127 O O . LYS A 1 258 ? 19.549 8.086 -30.733 1.00 67.50 258 LYS A O 1
#

Sequence (258 aa):
MLDLQDFSGARELTSDTAFSNAQYIRKELNKLDKLISFNLTEIKHDLSLDEQIIERIAIALWSEKGYRQRGKWMSWITTMAGAFELACNHYLTTQDDWFWQEKEITVSLGNELISKDKHFFIPIGKLVESLLTSGEFSYKDNDKEIRLKCRKISHPKWLSFVYFYCNKGWKVSNKHSLSFSHVRNDLYHSLMGDKLDSILDSKTELYPDGVFNKDHPGQVAVQQLRSLLEITNLWETVNEKVKKYQFAVRSIKEALLK

=== Feature glossary ===
Annotated list of the representations used here:

Nearest PDB structures. The Foldseek neighbor list gives the closest experimentally determined structures in the PDB, ranked by structural alignment. TM-score near 1 means near-identical fold; near 0.3 means only rough topology match. This is how one finds what a novel AlphaFold prediction most resembles in the solved-structure universe.

Foldseek 3Di. Foldseek's 3Di representation compresses backbone geometry into a per-residue letter drawn from a learned twenty-state alphabet. It captures the tertiary interaction pattern around each residue — which residues are packed against it in space, regardless of where they are in sequence.

Radius of gyration, Cα contacts, bounding box. Radius of gyration (Rg) is the root-mean-square distance of Cα atoms from their centroid — a single number for overall size and compactness. A globular domain of N residues has Rg ≈ 2.2·N^0.38 Å; an extended or disordered chain has a much larger Rg. The Cα contact count is the number of residue pairs whose Cα atoms are within 8 Å and are more than four positions apart in sequence — a standard proxy for tertiary packing density. The bounding box is the smallest axis-aligned box enclosing all Cα atoms.

InterPro / GO / CATH / organism. The annotation block draws on four external resources. InterPro: which protein families and domains the sequence belongs to. GO: standardized terms for what the protein does, what process it participates in, and where in the cell it acts. CATH: which structural fold it has in the CATH hierarchy. Organism: the species of origin.

mmCIF coordinates. The mmCIF block holds the 3D Cartesian coordinates of each backbone atom (N, Cα, C, O) in ångströms. mmCIF is the PDB's canonical archive format — a tagged-loop text representation of the atomic model.

pLDDT. pLDDT is the predicted lDDT-Cα score: AlphaFold's confidence that the local environment of each residue (all inter-atomic distances within 15 Å) is correctly placed. It is a per-residue number between 0 and 100, with higher meaning more reliable.

Backbone torsions (φ/ψ). φ (phi) and ψ (psi) are the two rotatable backbone dihedrals per residue: φ is the C(i-1)–N–Cα–C torsion, ψ is the N–Cα–C–N(i+1) torsion, both in degrees on (−180°, 180°]. α-helical residues cluster near (−60°, −45°); β-strand residues near (−120°, +130°). A Ramachandran plot is simply a scatter of (φ, ψ) for every residue.

B-factor. For experimental (PDB) structures, the B-factor (temperature factor) quantifies the positional spread of each atom in the crystal — a combination of thermal vibration and static disorder — in units of Å². High B-factors mark flexible loops or poorly resolved regions; low B-factors mark the rigid, well-ordered core.

Secondary structure (3-state, P-SEA). SS3 is a coarse helix/strand/coil call (letters a/b/c) made by the P-SEA algorithm from inter-Cα distances and dihedrals. It is less detailed than DSSP but needs only Cα positions.

Predicted aligned error. Predicted aligned error is AlphaFold's pairwise confidence. Unlike pLDDT (per-residue), PAE is per-residue-pair and captures whether two parts of the structure are correctly placed relative to each other. Units are ångströms of expected positional error.

Solvent-accessible surface area. Solvent-accessible surface area (SASA) is the area in Å² traced out by the centre of a 1.4 Å probe sphere (a water molecule) rolled over the protein's van der Waals surface (Shrake–Rupley / Lee–Richards construction). Buried residues have near-zero SASA; fully exposed residues can exceed 200 Å². The total SASA scales roughly with the number of surface residues.

Secondary structure (8-state, DSSP). The SS8 string is DSSP's per-residue secondary-structure call. α-helix (H) means an i→i+4 H-bond ladder; β-strand (E) means the residue participates in a β-sheet; 3₁₀ (G) and π (I) are tighter and wider helices; T/S are turns/bends; '-' is loop.

Rendered structure images. Structure images are PyMOL renders from six orthogonal camera directions. Cartoon representation draws helices as coils and strands as arrows; sticks shows the backbone as bonds; surface shows the solvent-excluded envelope. Rainbow coloring maps sequence position to hue (blue→red, N→C); chain coloring assigns a distinct color per polypeptide.

Sequence. The amino-acid sequence is the protein's primary structure: the linear order of residues from the N-terminus to the C-terminus, written in one-letter code. Everything else here — the 3D coordinates, the secondary structure, the domain annotations — is ultimately a consequence of this string.

Contact-map, Ramachandran, and PAE plots. Three diagnostic plots accompany the record. The Cα contact map visualizes the tertiary structure as a 2D adjacency matrix (8 Å cutoff, sequence-local contacts suppressed). The Ramachandran plot shows the distribution of backbone (φ, ψ) torsions, with points in the α and β basins reflecting secondary structure content. The PAE plot shows AlphaFold's inter-residue confidence as a color matrix.